Protein AF-A0A0W8D0V6-F1 (afdb_monomer_lite)

Radius of gyration: 17.76 Å; chains: 1; bounding box: 45×31×51 Å

pLDDT: mean 89.72, std 14.4, range [29.45, 98.88]

Sequence (200 aa):
MTNGELPAGFQSSDPPLNLYDYEFCITNLREVPDNLDVKWRAGSIVIIEYSQLQTVPQTLLRVNPSYFSLTGNPISELPPEIFEIEGLTDLGIGDTNIRELPHNVTQLSSTLTSIYVEGTSISYFWSWTDEILGRESVRNVPRAIYAGNTVYCGDLEKILTKSANSFSAVANPDFSSRLMNPPEAGLEGISGHLWTATLL

Organism: Phytophthora nicotianae (NCBI:txid4792)

Foldseek 3Di:
DVVLEDDVLLVDQDHDPPPQEAAAEQEQRADYDLASLNRHAQQGAEHHELYAHQADRPSVLSSLHLEEAHYNYQHADYDLSLQQRENHAEYHPANYAYAAHDQPNPHGHPRHQEYEHENYQHQFAFQVVVVQQPDQHPVNRHRAYEYANYLNLVQLVCLVVVVDVAGPDDDDPRTHPQSRPSVRVPDPSVCSRYPHPPDD

InterPro domains:
  IPR032675 Leucine-rich repeat domain superfamily [G3DSA:3.80.10.10] (4-145)

Secondary structure (DSSP, 8-state):
-GGGB--GGGG-SS--TT--EEEEES----B--TTGGGTSPTT-EEEEESS--SS--HHHHHT--SEEE-TTS------GGGG--TT--EEE-TTSS--S--S---S--TT--EEE-TTS-----BTTHHHHHHSPPTTS---EEE-TTSHHHHHHHHHHTTS-SS-SSPP-TTB-TTTS-HHHHT-HHHHTTEE-----

Structure (mmCIF, N/CA/C/O backbone):
data_AF-A0A0W8D0V6-F1
#
_entry.id   AF-A0A0W8D0V6-F1
#
loop_
_atom_site.group_PDB
_atom_site.id
_atom_site.type_symbol
_atom_site.label_atom_id
_atom_site.label_alt_id
_atom_site.label_comp_id
_atom_site.label_asym_id
_atom_site.label_entity_id
_atom_site.lab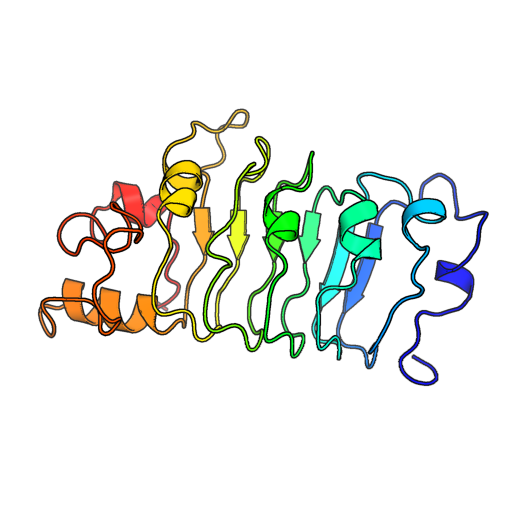el_seq_id
_atom_site.pdbx_PDB_ins_code
_atom_site.Cartn_x
_atom_site.Cartn_y
_atom_site.Cartn_z
_atom_site.occupancy
_atom_site.B_iso_or_equiv
_atom_site.auth_seq_id
_atom_site.auth_comp_id
_atom_site.auth_asym_id
_atom_site.auth_atom_id
_atom_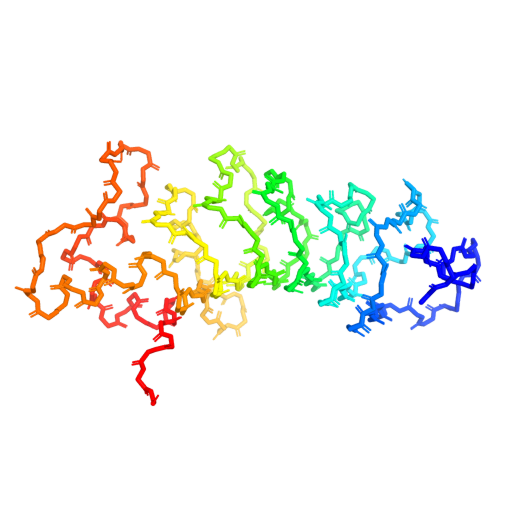site.pdbx_PDB_model_num
ATOM 1 N N . MET A 1 1 ? -1.477 2.299 -23.135 1.00 89.06 1 MET A N 1
ATOM 2 C CA . MET A 1 1 ? -0.393 1.373 -23.515 1.00 89.06 1 MET A CA 1
ATOM 3 C C . MET A 1 1 ? -0.898 0.352 -24.526 1.00 89.06 1 MET A C 1
ATOM 5 O O . MET A 1 1 ? -2.070 -0.024 -24.475 1.00 89.06 1 MET A O 1
ATOM 9 N N . THR A 1 2 ? -0.044 -0.074 -25.459 1.00 91.44 2 THR A N 1
ATOM 10 C CA . THR A 1 2 ? -0.373 -1.141 -26.421 1.00 91.44 2 THR A CA 1
ATOM 11 C C . THR A 1 2 ? -0.565 -2.447 -25.658 1.00 91.44 2 THR A C 1
ATOM 13 O O . THR A 1 2 ? 0.263 -2.775 -24.819 1.00 91.44 2 THR A O 1
ATOM 16 N N . ASN A 1 3 ? -1.685 -3.138 -25.883 1.00 93.75 3 ASN A N 1
ATOM 17 C CA . ASN A 1 3 ? -2.055 -4.406 -25.228 1.00 93.75 3 ASN A CA 1
ATOM 18 C C . ASN A 1 3 ? -2.111 -4.406 -23.684 1.00 93.75 3 ASN A C 1
ATOM 20 O O . ASN A 1 3 ? -2.369 -5.443 -23.088 1.00 93.75 3 ASN A O 1
ATOM 24 N N . GLY A 1 4 ? -1.965 -3.249 -23.032 1.00 96.12 4 GLY A N 1
ATOM 25 C CA . GLY A 1 4 ? -1.855 -3.175 -21.573 1.00 96.12 4 GLY A CA 1
ATOM 26 C C . GLY A 1 4 ? -0.483 -3.597 -21.046 1.00 96.12 4 GLY A C 1
ATOM 27 O O . GLY A 1 4 ? -0.377 -3.979 -19.886 1.00 96.12 4 GLY A O 1
ATOM 28 N N . GLU A 1 5 ? 0.551 -3.510 -21.881 1.00 96.38 5 GLU A N 1
ATOM 29 C CA . GLU A 1 5 ? 1.929 -3.857 -21.540 1.00 96.38 5 GLU A CA 1
ATOM 30 C C . GLU A 1 5 ? 2.791 -2.607 -21.351 1.00 96.38 5 GLU A C 1
ATOM 32 O O . GLU A 1 5 ? 2.592 -1.577 -22.004 1.00 96.38 5 GLU A O 1
ATOM 37 N N . LEU A 1 6 ? 3.809 -2.724 -20.503 1.00 95.94 6 LEU A N 1
ATOM 38 C CA . LEU A 1 6 ? 4.803 -1.678 -20.302 1.00 95.94 6 LEU A CA 1
ATOM 39 C C . LEU A 1 6 ? 5.508 -1.322 -21.635 1.00 95.94 6 LEU A C 1
ATOM 41 O O . LEU A 1 6 ? 5.952 -2.228 -22.341 1.00 95.94 6 LEU A O 1
ATOM 45 N N . PRO A 1 7 ? 5.684 -0.040 -22.012 1.00 93.75 7 PRO A N 1
ATOM 46 C CA . PRO A 1 7 ? 6.335 0.307 -23.276 1.00 93.75 7 PRO A CA 1
ATOM 47 C C . PRO A 1 7 ? 7.789 -0.182 -23.350 1.00 93.75 7 PRO A C 1
ATOM 49 O O . PRO A 1 7 ? 8.524 -0.103 -22.368 1.00 93.75 7 PRO A O 1
ATOM 52 N N . ALA A 1 8 ? 8.233 -0.613 -24.537 1.00 91.94 8 ALA A N 1
ATOM 53 C CA . ALA A 1 8 ? 9.540 -1.256 -24.738 1.00 91.94 8 ALA A CA 1
ATOM 54 C C . ALA A 1 8 ? 10.744 -0.446 -24.214 1.00 91.94 8 ALA A C 1
ATOM 56 O O . ALA A 1 8 ? 11.705 -1.030 -23.724 1.00 91.94 8 ALA A O 1
ATOM 57 N N . GLY A 1 9 ? 10.684 0.891 -24.257 1.00 91.19 9 GLY A N 1
ATOM 58 C CA . GLY A 1 9 ? 11.743 1.750 -23.711 1.00 91.19 9 GLY A CA 1
ATOM 59 C C . GLY A 1 9 ? 11.974 1.557 -22.207 1.00 91.19 9 GLY A C 1
ATOM 60 O O . GLY A 1 9 ? 13.116 1.555 -21.759 1.00 91.19 9 GLY A O 1
ATOM 61 N N . PHE A 1 10 ? 10.913 1.289 -21.442 1.00 92.69 10 PHE A N 1
ATOM 62 C CA . PHE A 1 10 ? 10.990 0.995 -20.006 1.00 92.69 10 PHE A CA 1
ATOM 63 C C . PHE A 1 10 ? 11.381 -0.458 -19.708 1.00 92.69 10 PHE A C 1
ATOM 65 O O . PHE A 1 10 ? 11.537 -0.830 -18.549 1.00 92.69 10 PHE A O 1
ATOM 72 N N . GLN A 1 11 ? 11.553 -1.278 -20.746 1.00 93.25 11 GLN A N 1
ATOM 73 C CA . GLN A 1 11 ? 12.047 -2.649 -20.650 1.00 93.25 11 GLN A CA 1
ATOM 74 C C . GLN A 1 11 ? 13.517 -2.777 -21.089 1.00 93.25 11 GLN A C 1
ATOM 76 O O . GLN A 1 11 ? 14.023 -3.901 -21.156 1.00 93.25 11 GLN A O 1
ATOM 81 N N . SER A 1 12 ? 14.181 -1.659 -21.411 1.00 91.62 12 SER A N 1
ATOM 82 C CA . SER A 1 12 ? 15.583 -1.624 -21.836 1.00 91.62 12 SER A CA 1
ATOM 83 C C . SER A 1 12 ? 16.515 -2.147 -20.741 1.00 91.62 12 SER A C 1
ATOM 85 O O . SER A 1 12 ? 16.316 -1.865 -19.563 1.00 91.62 12 SER A O 1
ATOM 87 N N . SER A 1 13 ? 17.559 -2.877 -21.137 1.00 89.88 13 SER A N 1
ATOM 88 C CA . SER A 1 13 ? 18.670 -3.258 -20.253 1.00 89.88 13 SER A CA 1
ATOM 89 C C . SER A 1 13 ? 19.696 -2.136 -20.049 1.00 89.88 13 SER A C 1
ATOM 91 O O . SER A 1 13 ? 20.645 -2.315 -19.296 1.00 89.88 13 SER A O 1
ATOM 93 N N . ASP A 1 14 ? 19.535 -1.016 -20.752 1.00 90.50 14 ASP A N 1
ATOM 94 C CA . ASP A 1 14 ? 20.388 0.172 -20.674 1.00 90.50 14 ASP A CA 1
ATOM 95 C C . ASP A 1 14 ? 19.495 1.415 -20.501 1.00 90.50 14 ASP A C 1
ATOM 97 O O . ASP A 1 14 ? 19.237 2.143 -21.468 1.00 90.50 14 ASP A O 1
ATOM 101 N N . PRO A 1 15 ? 18.865 1.601 -19.323 1.00 87.12 15 PRO A N 1
ATOM 102 C CA . PRO A 1 15 ? 18.090 2.804 -19.047 1.00 87.12 15 PRO A CA 1
ATOM 103 C C . PRO A 1 15 ? 19.023 4.012 -18.841 1.00 87.12 15 PRO A C 1
ATOM 105 O O . PRO A 1 15 ? 20.186 3.853 -18.466 1.00 87.12 15 PRO A O 1
ATOM 108 N N . PRO A 1 16 ? 18.526 5.251 -19.009 1.00 90.00 16 PRO A N 1
ATOM 109 C CA . PRO A 1 16 ? 19.301 6.442 -18.678 1.00 90.00 16 PRO A CA 1
ATOM 110 C C . PRO A 1 16 ? 19.827 6.394 -17.234 1.00 90.00 16 PRO A C 1
ATOM 112 O O . PRO A 1 16 ? 19.068 6.120 -16.310 1.00 90.00 16 PRO A O 1
ATOM 115 N N . LEU A 1 17 ? 21.103 6.740 -17.020 1.00 85.62 17 LEU A N 1
ATOM 116 C CA . LEU A 1 17 ? 21.784 6.624 -15.713 1.00 85.62 17 LEU A CA 1
ATOM 117 C C . LEU A 1 17 ? 21.083 7.357 -14.552 1.00 85.62 17 LEU A C 1
ATOM 119 O O . LEU A 1 17 ? 21.239 6.987 -13.388 1.00 85.62 17 LEU A O 1
ATOM 123 N N . ASN A 1 18 ? 20.319 8.402 -14.875 1.00 91.69 18 ASN A N 1
ATOM 124 C CA . ASN A 1 18 ? 19.593 9.229 -13.912 1.00 91.69 18 ASN A CA 1
ATOM 125 C C . ASN A 1 18 ? 18.087 8.929 -13.872 1.00 91.69 18 ASN A C 1
ATOM 127 O O . ASN A 1 18 ? 17.355 9.664 -13.218 1.00 91.69 18 ASN A O 1
ATOM 131 N N . LEU A 1 19 ? 17.606 7.892 -14.565 1.00 93.94 19 LEU A N 1
ATOM 132 C CA . LEU A 1 19 ? 16.214 7.464 -14.466 1.00 93.94 19 LEU A CA 1
ATOM 133 C C . LEU A 1 19 ? 16.037 6.610 -13.205 1.00 93.94 19 LEU A C 1
ATOM 135 O O . LEU A 1 19 ? 16.460 5.455 -13.154 1.00 93.94 19 LEU A O 1
ATOM 139 N N . TYR A 1 20 ? 15.428 7.200 -12.183 1.00 94.12 20 TYR A N 1
ATOM 140 C CA . TYR A 1 20 ? 15.095 6.535 -10.919 1.00 94.12 20 TYR A CA 1
ATOM 141 C C . TYR A 1 20 ? 13.626 6.727 -10.531 1.00 94.12 20 TYR A C 1
ATOM 143 O O . TYR A 1 20 ? 13.229 6.292 -9.458 1.00 94.12 20 TYR A O 1
ATOM 151 N N . ASP A 1 21 ? 12.843 7.397 -11.371 1.00 97.38 21 ASP A N 1
ATOM 152 C CA . ASP A 1 21 ? 11.459 7.761 -11.101 1.00 97.38 21 ASP A CA 1
ATOM 153 C C . ASP A 1 21 ? 10.577 7.230 -12.234 1.00 97.38 21 ASP A C 1
ATOM 155 O O . ASP A 1 21 ? 10.742 7.617 -13.397 1.00 97.38 21 ASP A O 1
ATOM 159 N N . TYR A 1 22 ? 9.732 6.254 -11.906 1.00 97.56 22 TYR A N 1
ATOM 160 C CA . TYR A 1 22 ? 8.885 5.527 -12.844 1.00 97.56 22 TYR A CA 1
ATOM 161 C C . TYR A 1 22 ? 7.421 5.761 -12.486 1.00 97.56 22 TYR A C 1
ATOM 163 O O . TYR A 1 22 ? 6.888 5.107 -11.590 1.00 97.56 22 TYR A O 1
ATOM 171 N N . GLU A 1 23 ? 6.768 6.651 -13.234 1.00 97.31 23 GLU A N 1
ATOM 172 C CA . GLU A 1 23 ? 5.366 7.008 -13.022 1.00 97.31 23 GLU A CA 1
ATOM 173 C C . GLU A 1 23 ? 4.479 6.581 -14.199 1.00 97.31 23 GLU A C 1
ATOM 175 O O . GLU A 1 23 ? 4.679 6.973 -15.353 1.00 97.31 23 GLU A O 1
ATOM 180 N N . PHE A 1 24 ? 3.453 5.791 -13.893 1.00 97.69 24 PHE A N 1
ATOM 181 C CA . PHE A 1 24 ? 2.430 5.334 -14.824 1.00 97.69 24 PHE A CA 1
ATOM 182 C C . PHE A 1 24 ? 1.052 5.533 -14.196 1.00 97.69 24 PHE A C 1
ATOM 184 O O . PHE A 1 24 ? 0.500 4.626 -13.575 1.00 97.69 24 PHE A O 1
ATOM 191 N N . CYS A 1 25 ? 0.491 6.725 -14.379 1.00 96.69 25 CYS A N 1
ATOM 192 C CA . CYS A 1 25 ? -0.799 7.102 -13.807 1.00 96.69 25 CYS A CA 1
ATOM 193 C C . CYS A 1 25 ? -1.892 7.094 -14.877 1.00 96.69 25 CYS A C 1
ATOM 195 O O . CYS A 1 25 ? -1.689 7.608 -15.978 1.00 96.69 25 CYS A O 1
ATOM 197 N N . ILE A 1 26 ? -3.065 6.552 -14.541 1.00 97.31 26 ILE A N 1
ATOM 198 C CA . ILE A 1 26 ? -4.250 6.536 -15.415 1.00 97.31 26 ILE A CA 1
ATOM 199 C C . ILE A 1 26 ? -3.925 5.834 -16.741 1.00 97.31 26 ILE A C 1
ATOM 201 O O . ILE A 1 26 ? -3.870 6.430 -17.822 1.00 97.31 26 ILE A O 1
ATOM 205 N N . THR A 1 27 ? -3.673 4.529 -16.657 1.00 98.12 27 THR A N 1
ATOM 206 C CA . THR A 1 27 ? -3.296 3.720 -17.819 1.00 98.12 27 THR A CA 1
ATOM 207 C C . THR A 1 27 ? -4.140 2.453 -17.925 1.00 98.12 27 THR A C 1
ATOM 209 O O . THR A 1 27 ? -4.959 2.134 -17.072 1.00 98.12 27 THR A O 1
ATOM 212 N N . ASN A 1 28 ? -3.961 1.702 -19.010 1.00 98.00 28 ASN A N 1
ATOM 213 C CA . ASN A 1 28 ? -4.511 0.353 -19.148 1.00 98.00 28 ASN A CA 1
ATOM 214 C C . ASN A 1 28 ? -3.462 -0.740 -18.864 1.00 98.00 28 ASN A C 1
ATOM 216 O O . ASN A 1 28 ? -3.640 -1.852 -19.353 1.00 98.00 28 ASN A O 1
ATOM 220 N N . LEU A 1 29 ? -2.361 -0.429 -18.163 1.00 98.31 29 LEU A N 1
ATOM 221 C CA . LEU A 1 29 ? -1.305 -1.389 -17.820 1.00 98.31 29 LEU A CA 1
ATOM 222 C C . LEU A 1 29 ? -1.880 -2.527 -16.967 1.00 98.31 29 LEU A C 1
ATOM 224 O O . LEU A 1 29 ? -2.465 -2.273 -15.918 1.00 98.31 29 LEU A O 1
ATOM 228 N N . ARG A 1 30 ? -1.723 -3.768 -17.425 1.00 97.50 30 ARG A N 1
ATOM 229 C CA . ARG A 1 30 ? -2.244 -4.985 -16.779 1.00 97.50 30 ARG A CA 1
ATOM 230 C C . ARG A 1 30 ? -1.152 -5.860 -16.197 1.00 97.50 30 ARG A C 1
ATOM 232 O O . ARG A 1 30 ? -1.402 -6.579 -15.237 1.00 97.50 30 ARG A O 1
ATOM 239 N N . GLU A 1 31 ? 0.036 -5.795 -16.779 1.00 95.88 31 GLU A N 1
ATOM 240 C CA . GLU A 1 31 ? 1.177 -6.598 -16.374 1.00 95.88 31 GLU A CA 1
ATOM 241 C C . GLU A 1 31 ? 2.488 -5.888 -16.697 1.00 95.88 31 GLU A C 1
ATOM 243 O O . GLU A 1 31 ? 2.568 -5.046 -17.594 1.00 95.88 31 GLU A O 1
ATOM 248 N N . VAL A 1 32 ? 3.529 -6.263 -15.965 1.00 97.06 32 VAL A N 1
ATOM 249 C CA . VAL A 1 32 ? 4.905 -5.843 -16.216 1.00 97.06 32 VAL A CA 1
ATOM 250 C C . VAL A 1 32 ? 5.781 -7.085 -16.417 1.00 97.06 32 VAL A C 1
ATOM 252 O O . VAL A 1 32 ? 5.461 -8.134 -15.854 1.00 97.06 32 VAL A O 1
ATOM 255 N N . PRO A 1 33 ? 6.882 -6.994 -17.187 1.00 96.44 33 PRO A N 1
ATOM 256 C CA . PRO A 1 33 ? 7.822 -8.103 -17.348 1.00 96.44 33 PRO A CA 1
ATOM 257 C C . PRO A 1 33 ? 8.380 -8.574 -16.007 1.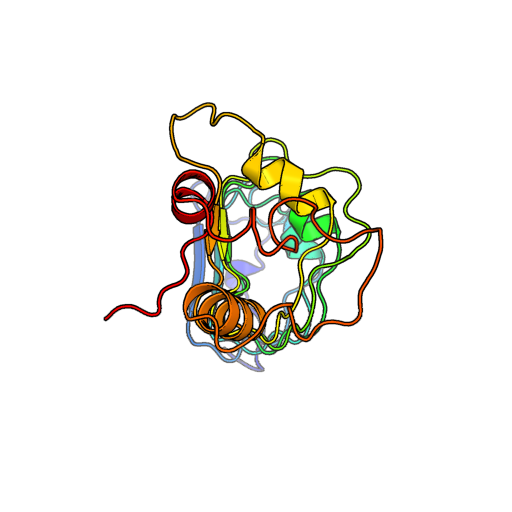00 96.44 33 PRO A C 1
ATOM 259 O O . PRO A 1 33 ? 8.621 -7.763 -15.124 1.00 96.44 33 PRO A O 1
ATOM 262 N N . ASP A 1 34 ? 8.681 -9.859 -15.866 1.00 96.62 34 ASP A N 1
ATOM 263 C CA . ASP A 1 34 ? 9.143 -10.476 -14.616 1.00 96.62 34 ASP A CA 1
ATOM 264 C C . ASP A 1 34 ? 10.587 -10.130 -14.205 1.00 96.62 34 ASP A C 1
ATOM 266 O O . ASP A 1 34 ? 11.075 -10.657 -13.206 1.00 96.62 34 ASP A O 1
ATOM 270 N N . ASN A 1 35 ? 11.258 -9.245 -14.946 1.00 96.62 35 ASN A N 1
ATOM 271 C CA . ASN A 1 35 ? 12.679 -8.929 -14.822 1.00 96.62 35 ASN A CA 1
ATOM 272 C C . ASN A 1 35 ? 12.980 -7.421 -14.786 1.00 96.62 35 ASN A C 1
ATOM 274 O O . ASN A 1 35 ? 14.054 -6.988 -15.212 1.00 96.62 35 ASN A O 1
ATOM 278 N N . LEU A 1 36 ? 12.042 -6.596 -14.322 1.00 96.31 36 LEU A N 1
ATOM 279 C CA . LEU A 1 36 ? 12.305 -5.172 -14.113 1.00 96.31 36 LEU A CA 1
ATOM 280 C C . LEU A 1 36 ? 13.375 -4.931 -13.046 1.00 96.31 36 LEU A C 1
ATOM 282 O O . LEU A 1 36 ? 14.117 -3.970 -13.160 1.00 96.31 36 LEU A O 1
ATOM 286 N N . ASP A 1 37 ? 13.538 -5.825 -12.078 1.00 95.75 37 ASP A N 1
ATOM 287 C CA . ASP A 1 37 ? 14.541 -5.734 -11.012 1.00 95.75 37 ASP A CA 1
ATOM 288 C C . ASP A 1 37 ? 16.000 -5.795 -11.490 1.00 95.75 37 ASP A C 1
ATOM 290 O O . ASP A 1 37 ? 16.890 -5.301 -10.803 1.00 95.75 37 ASP A O 1
ATOM 294 N N . VAL A 1 38 ? 16.261 -6.330 -12.689 1.00 95.19 38 VAL A N 1
ATOM 295 C CA . VAL A 1 38 ? 17.600 -6.285 -13.313 1.00 95.19 38 VAL A CA 1
ATOM 296 C C . VAL A 1 38 ? 17.760 -5.136 -14.313 1.00 95.19 38 VAL A C 1
ATOM 298 O O . VAL A 1 38 ? 18.833 -4.970 -14.891 1.00 95.19 38 VAL A O 1
ATOM 301 N N . LYS A 1 39 ? 16.692 -4.366 -14.551 1.00 94.88 39 LYS A N 1
ATOM 302 C CA . LYS A 1 39 ? 16.640 -3.273 -15.533 1.00 94.88 39 LYS A CA 1
ATOM 303 C C . LYS A 1 39 ? 16.523 -1.922 -14.849 1.00 94.88 39 LYS A C 1
ATOM 305 O O . LYS A 1 39 ? 17.251 -1.000 -15.179 1.00 94.88 39 LYS A O 1
ATOM 310 N N . TRP A 1 40 ? 15.596 -1.795 -13.913 1.00 95.69 40 TRP A N 1
ATOM 311 C CA . TRP A 1 40 ? 15.353 -0.586 -13.149 1.00 95.69 40 TRP A CA 1
ATOM 312 C C . TRP A 1 40 ? 16.335 -0.506 -11.990 1.00 95.69 40 TRP A C 1
ATOM 314 O O . TRP A 1 40 ? 16.741 -1.508 -11.403 1.00 95.69 40 TRP A O 1
ATOM 324 N N . ARG A 1 41 ? 16.731 0.718 -11.656 1.00 94.44 41 ARG A N 1
ATOM 325 C CA . ARG A 1 41 ? 17.670 0.966 -10.569 1.00 94.44 41 ARG A CA 1
ATOM 326 C C . ARG A 1 41 ? 17.032 0.589 -9.230 1.00 94.44 41 ARG A C 1
ATOM 328 O O . ARG A 1 41 ? 15.918 1.021 -8.941 1.00 94.44 41 ARG A O 1
ATOM 335 N N . ALA A 1 42 ? 17.757 -0.143 -8.388 1.00 95.31 42 ALA A N 1
ATOM 336 C CA . ALA A 1 42 ? 17.303 -0.410 -7.027 1.00 95.31 42 ALA A CA 1
ATOM 337 C C . ALA A 1 42 ? 17.089 0.900 -6.243 1.00 95.31 42 ALA A C 1
ATOM 339 O O . ALA A 1 42 ? 17.889 1.833 -6.380 1.00 95.31 42 ALA A O 1
ATOM 340 N N . GLY A 1 43 ? 16.032 0.987 -5.434 1.00 96.00 43 GLY A N 1
ATOM 341 C CA . GLY A 1 43 ? 15.691 2.218 -4.707 1.00 96.00 43 GLY A CA 1
ATOM 342 C C . GLY A 1 43 ? 14.895 3.239 -5.520 1.00 96.00 43 GLY A C 1
ATOM 343 O O . GLY A 1 43 ? 14.677 4.349 -5.035 1.00 96.00 43 GLY A O 1
ATOM 344 N N . SER A 1 44 ? 14.476 2.901 -6.744 1.00 96.81 44 SER A N 1
ATOM 345 C CA . SER A 1 44 ? 13.664 3.799 -7.574 1.00 96.81 44 SER A CA 1
ATOM 346 C C . SER A 1 44 ? 12.334 4.167 -6.905 1.00 96.81 44 SER A C 1
ATOM 348 O O . SER A 1 44 ? 11.806 3.424 -6.079 1.00 96.81 44 SER A O 1
ATOM 350 N N . ILE A 1 45 ? 11.783 5.313 -7.285 1.00 98.56 45 ILE A N 1
ATOM 351 C CA . ILE A 1 45 ? 10.383 5.658 -7.049 1.00 98.56 45 ILE A CA 1
ATOM 352 C C . ILE A 1 45 ? 9.565 4.901 -8.096 1.00 98.56 45 ILE A C 1
ATOM 354 O O . ILE A 1 45 ? 9.874 4.951 -9.289 1.00 98.56 45 ILE A O 1
ATOM 358 N N . VAL A 1 46 ? 8.566 4.147 -7.643 1.00 98.62 46 VAL A N 1
ATOM 359 C CA . VAL A 1 46 ? 7.689 3.360 -8.513 1.00 98.62 46 VAL A CA 1
ATOM 360 C C . VAL A 1 46 ? 6.244 3.723 -8.202 1.00 98.62 46 VAL A C 1
ATOM 362 O O . VAL A 1 46 ? 5.718 3.393 -7.141 1.00 98.62 46 VAL A O 1
ATOM 365 N N . ILE A 1 47 ? 5.590 4.383 -9.148 1.00 98.75 47 ILE A N 1
ATOM 366 C CA . ILE A 1 47 ? 4.193 4.797 -9.055 1.00 98.75 47 ILE A CA 1
ATOM 367 C C . ILE A 1 47 ? 3.468 4.199 -10.255 1.00 98.75 47 ILE A C 1
ATOM 369 O O . ILE A 1 47 ? 3.706 4.569 -11.403 1.00 98.75 47 ILE A O 1
ATOM 373 N N . ILE A 1 48 ? 2.584 3.240 -10.001 1.00 98.56 48 ILE A N 1
ATOM 374 C CA . ILE A 1 48 ? 1.705 2.659 -11.016 1.00 98.56 48 ILE A CA 1
ATOM 375 C C . ILE A 1 48 ? 0.288 2.793 -10.492 1.00 98.56 48 ILE A C 1
ATOM 377 O O . ILE A 1 48 ? -0.226 1.892 -9.841 1.00 98.56 48 ILE A O 1
ATOM 381 N N . GLU A 1 49 ? -0.344 3.926 -10.765 1.00 98.69 49 GLU A N 1
ATOM 382 C CA . GLU A 1 49 ? -1.644 4.272 -10.199 1.00 98.69 49 GLU A CA 1
ATOM 383 C C . GLU A 1 49 ? -2.753 4.249 -11.248 1.00 98.69 49 GLU A C 1
ATOM 385 O O . GLU A 1 49 ? -2.515 4.465 -12.443 1.00 98.69 49 GLU A O 1
ATOM 390 N N . TYR A 1 50 ? -3.984 3.993 -10.801 1.00 98.62 50 TYR A N 1
ATOM 391 C CA . TYR A 1 50 ? -5.188 3.993 -11.637 1.00 98.62 50 TYR A CA 1
ATOM 392 C C . TYR A 1 50 ? -4.981 3.213 -12.944 1.00 98.62 50 TYR A C 1
ATOM 394 O O . TYR A 1 50 ? -5.248 3.697 -14.048 1.00 98.62 50 TYR A O 1
ATOM 402 N N . SER A 1 51 ? -4.414 2.017 -12.805 1.00 98.44 51 SER A N 1
ATOM 403 C CA . SER A 1 51 ? -4.123 1.094 -13.898 1.00 98.44 51 SER A CA 1
ATOM 404 C C . SER A 1 51 ? -4.965 -0.183 -13.740 1.00 98.44 51 SER A C 1
ATOM 406 O O . SER A 1 51 ? -6.047 -0.153 -13.156 1.00 98.44 51 SER A O 1
ATOM 408 N N . GLN A 1 52 ? -4.555 -1.304 -14.333 1.00 98.38 52 GLN A N 1
ATOM 409 C CA . GLN A 1 52 ? -5.340 -2.545 -14.378 1.00 98.38 52 GLN A CA 1
ATOM 410 C C . GLN A 1 52 ? -4.591 -3.743 -13.774 1.00 98.38 52 GLN A C 1
ATOM 412 O O . GLN A 1 52 ? -4.889 -4.887 -14.127 1.00 98.38 52 GLN A O 1
ATOM 417 N N . LEU A 1 53 ? -3.632 -3.504 -12.869 1.00 98.56 53 LEU A N 1
ATOM 418 C CA . LEU A 1 53 ? -2.939 -4.575 -12.147 1.00 98.56 53 LEU A CA 1
ATOM 419 C C . LEU A 1 53 ? -3.920 -5.296 -11.210 1.00 98.56 53 LEU A C 1
ATOM 421 O O . LEU A 1 53 ? -4.543 -4.677 -10.355 1.00 98.56 53 LEU A O 1
ATOM 425 N N . GLN A 1 54 ? -4.058 -6.613 -11.354 1.00 98.25 54 GLN A N 1
ATOM 426 C CA . GLN A 1 54 ? -4.931 -7.424 -10.484 1.00 98.25 54 GLN A CA 1
ATOM 427 C C . GLN A 1 54 ? -4.198 -8.005 -9.268 1.00 98.25 54 GLN A C 1
ATOM 429 O O . GLN A 1 54 ? -4.823 -8.414 -8.291 1.00 98.25 54 GLN A O 1
ATOM 434 N N . THR A 1 55 ? -2.870 -8.038 -9.326 1.00 98.12 55 THR A N 1
ATOM 435 C CA . THR A 1 55 ? -1.975 -8.550 -8.285 1.00 98.12 55 THR A CA 1
ATOM 436 C C . THR A 1 55 ? -0.734 -7.673 -8.228 1.00 98.12 55 THR A C 1
ATOM 438 O O . THR A 1 55 ? -0.370 -7.069 -9.237 1.00 98.12 55 THR A O 1
ATOM 441 N N . VAL A 1 56 ? -0.037 -7.659 -7.093 1.00 98.62 56 VAL A N 1
ATOM 442 C CA . VAL A 1 56 ? 1.269 -6.997 -6.966 1.00 98.62 56 VAL A CA 1
ATOM 443 C C . VAL A 1 56 ? 2.331 -7.782 -7.757 1.00 98.62 56 VAL A C 1
ATOM 445 O O . VAL A 1 56 ? 2.612 -8.933 -7.410 1.00 98.62 56 VAL A O 1
ATOM 448 N N . PRO A 1 57 ? 2.948 -7.212 -8.810 1.00 98.06 57 PRO A N 1
ATOM 449 C CA . PRO A 1 57 ? 3.992 -7.904 -9.557 1.00 98.06 57 PRO A CA 1
ATOM 450 C C . PRO A 1 57 ? 5.262 -8.070 -8.713 1.00 98.06 57 PRO A C 1
ATOM 452 O O . PRO A 1 57 ? 5.861 -7.091 -8.272 1.00 98.06 57 PRO A O 1
ATOM 455 N N . GLN A 1 58 ? 5.724 -9.311 -8.549 1.00 98.00 58 GLN A N 1
ATOM 456 C CA . GLN A 1 58 ? 6.883 -9.644 -7.705 1.00 98.00 58 GLN A CA 1
ATOM 457 C C . GLN A 1 58 ? 8.180 -8.937 -8.123 1.00 98.00 58 GLN A C 1
ATOM 459 O O . GLN A 1 58 ? 9.021 -8.627 -7.286 1.00 98.00 58 GLN A O 1
ATOM 464 N N . THR A 1 59 ? 8.344 -8.642 -9.413 1.00 98.00 59 THR A N 1
ATOM 465 C CA . THR A 1 59 ? 9.501 -7.880 -9.902 1.00 98.00 59 THR A CA 1
ATOM 466 C C . THR A 1 59 ? 9.580 -6.478 -9.291 1.00 98.00 59 THR A C 1
ATOM 468 O O . THR A 1 59 ? 10.674 -6.017 -8.993 1.00 98.00 59 THR A O 1
ATOM 471 N N . LEU A 1 60 ? 8.440 -5.823 -9.024 1.00 98.31 60 LEU A N 1
ATOM 472 C CA . LEU A 1 60 ? 8.418 -4.471 -8.460 1.00 98.31 60 LEU A CA 1
ATOM 473 C C . LEU A 1 60 ? 8.849 -4.471 -6.994 1.00 98.31 60 LEU A C 1
ATOM 475 O O . LEU A 1 60 ? 9.484 -3.522 -6.554 1.00 98.31 60 LEU A O 1
ATOM 479 N N . LEU A 1 61 ? 8.585 -5.559 -6.264 1.00 98.19 61 LEU A N 1
ATOM 480 C CA . LEU A 1 61 ? 9.105 -5.745 -4.907 1.00 98.19 61 LEU A CA 1
ATOM 481 C C . LEU A 1 61 ? 10.634 -5.857 -4.926 1.00 98.19 61 LEU A C 1
ATOM 483 O O . LEU A 1 61 ? 11.317 -5.211 -4.139 1.00 98.19 61 LEU A O 1
ATOM 487 N N . ARG A 1 62 ? 11.180 -6.616 -5.886 1.00 98.06 62 ARG A N 1
ATOM 488 C CA . ARG A 1 62 ? 12.630 -6.826 -6.042 1.00 98.06 62 ARG A CA 1
ATOM 489 C C . ARG A 1 62 ? 13.393 -5.601 -6.557 1.00 98.06 62 ARG A C 1
ATOM 491 O O . ARG A 1 62 ? 14.604 -5.535 -6.372 1.00 98.06 62 ARG A O 1
ATOM 498 N N . VAL A 1 63 ? 12.707 -4.611 -7.139 1.00 97.25 63 VAL A N 1
ATOM 499 C CA . VAL A 1 63 ? 13.288 -3.280 -7.424 1.00 97.25 63 VAL A CA 1
ATOM 500 C C . VAL A 1 63 ? 13.656 -2.544 -6.122 1.00 97.25 63 VAL A C 1
ATOM 502 O O . VAL A 1 63 ? 14.427 -1.588 -6.161 1.00 97.25 63 VAL A O 1
ATOM 505 N N . ASN A 1 64 ? 13.170 -2.993 -4.960 1.00 97.88 64 ASN A N 1
ATOM 506 C CA . ASN A 1 64 ? 13.365 -2.340 -3.665 1.00 97.88 64 ASN A CA 1
ATOM 507 C C . ASN A 1 64 ? 13.028 -0.841 -3.716 1.00 97.88 64 ASN A C 1
ATOM 509 O O . ASN A 1 64 ? 13.918 -0.011 -3.520 1.00 97.88 64 ASN A O 1
ATOM 513 N N . PRO A 1 65 ? 11.788 -0.471 -4.081 1.00 98.38 65 PRO A N 1
ATOM 514 C CA . PRO A 1 65 ? 11.410 0.923 -4.232 1.00 98.38 65 PRO A CA 1
ATOM 515 C C . PRO A 1 65 ? 11.574 1.709 -2.928 1.00 98.38 65 PRO A C 1
ATOM 517 O O . PRO A 1 65 ? 11.267 1.213 -1.846 1.00 98.38 65 PRO A O 1
ATOM 520 N N . SER A 1 66 ? 12.019 2.962 -3.041 1.00 97.25 66 SER A N 1
ATOM 521 C CA . SER A 1 66 ? 12.060 3.889 -1.899 1.00 97.25 66 SER A CA 1
ATOM 522 C C . SER A 1 66 ? 10.697 4.533 -1.629 1.00 97.25 66 SER A C 1
ATOM 524 O O . SER A 1 66 ? 10.361 4.811 -0.481 1.00 97.25 66 SER A O 1
ATOM 526 N N . TYR A 1 67 ? 9.887 4.691 -2.677 1.00 98.25 67 TYR A N 1
ATOM 527 C CA . TYR A 1 67 ? 8.487 5.105 -2.640 1.00 98.25 67 TYR A CA 1
ATOM 528 C C . TYR A 1 67 ? 7.709 4.195 -3.588 1.00 98.25 67 TYR A C 1
ATOM 530 O O . TYR A 1 67 ? 8.103 4.057 -4.752 1.00 98.25 67 TYR A O 1
ATOM 538 N N . PHE A 1 68 ? 6.637 3.563 -3.106 1.00 98.81 68 PHE A N 1
ATOM 539 C CA . PHE A 1 68 ? 5.884 2.594 -3.897 1.00 98.81 68 PHE A CA 1
ATOM 540 C C . PHE A 1 68 ? 4.387 2.863 -3.828 1.00 98.81 68 PHE A C 1
ATOM 542 O O . PHE A 1 68 ? 3.801 2.780 -2.754 1.00 98.81 68 PHE A O 1
ATOM 549 N N . SER A 1 69 ? 3.755 3.143 -4.966 1.00 98.75 69 SER A N 1
ATOM 550 C CA . SER A 1 69 ? 2.303 3.302 -5.042 1.00 98.75 69 SER A CA 1
ATOM 551 C C . SER A 1 69 ? 1.689 2.433 -6.132 1.00 98.75 69 SER A C 1
ATOM 553 O O . SER A 1 69 ? 2.136 2.426 -7.280 1.00 98.75 69 SER A O 1
ATOM 555 N N . LEU A 1 70 ? 0.641 1.709 -5.749 1.00 98.81 70 LEU A N 1
ATOM 556 C CA . LEU A 1 70 ? -0.235 0.899 -6.591 1.00 98.81 70 LEU A CA 1
ATOM 557 C C . LEU A 1 70 ? -1.701 1.355 -6.477 1.00 98.81 70 LEU A C 1
ATOM 559 O O . LEU A 1 70 ? -2.614 0.603 -6.833 1.00 98.81 70 LEU A O 1
ATOM 563 N N . THR A 1 71 ? -1.932 2.569 -5.971 1.00 98.81 71 THR A N 1
ATOM 564 C CA . THR A 1 71 ? -3.261 3.133 -5.704 1.00 98.81 71 THR A CA 1
ATOM 565 C C . THR A 1 71 ? -4.184 3.047 -6.921 1.00 98.81 71 THR A C 1
ATOM 567 O O . THR A 1 71 ? -3.766 3.263 -8.060 1.00 98.81 71 THR A O 1
ATOM 570 N N . GLY A 1 72 ? -5.454 2.708 -6.708 1.00 98.69 72 GLY A N 1
ATOM 571 C CA . GLY A 1 72 ? -6.460 2.676 -7.775 1.00 98.69 72 GLY A CA 1
ATOM 572 C C . GLY A 1 72 ? -6.319 1.516 -8.769 1.00 98.69 72 GLY A C 1
ATOM 573 O O . GLY A 1 72 ? -6.958 1.533 -9.822 1.00 98.69 72 GLY A O 1
ATOM 574 N N . ASN A 1 73 ? -5.482 0.512 -8.486 1.00 98.88 73 ASN A N 1
ATOM 575 C CA . ASN A 1 73 ? -5.469 -0.739 -9.247 1.00 98.88 73 ASN A CA 1
ATOM 576 C C . ASN A 1 73 ? -6.471 -1.747 -8.665 1.00 98.88 73 ASN A C 1
ATOM 578 O O . ASN A 1 73 ? -6.666 -1.788 -7.451 1.00 98.88 73 ASN A O 1
ATOM 582 N N . PRO A 1 74 ? -7.054 -2.647 -9.478 1.00 98.56 74 PRO A N 1
ATOM 583 C CA . PRO A 1 74 ? -8.008 -3.654 -9.010 1.00 98.56 74 PRO A CA 1
ATOM 584 C C . PRO A 1 74 ? -7.372 -4.818 -8.212 1.00 98.56 74 PRO A C 1
ATOM 586 O O . PRO A 1 74 ? -7.861 -5.947 -8.277 1.00 98.56 74 PRO A O 1
ATOM 589 N N . ILE A 1 75 ? -6.310 -4.557 -7.445 1.00 98.75 75 ILE A N 1
ATOM 590 C CA . ILE A 1 75 ? -5.597 -5.528 -6.608 1.00 98.75 75 ILE A CA 1
ATOM 591 C C . ILE A 1 75 ? -6.502 -5.982 -5.468 1.00 98.75 75 ILE A C 1
ATOM 593 O O . ILE A 1 75 ? -7.079 -5.154 -4.772 1.00 98.75 75 ILE A O 1
ATOM 597 N N . SER A 1 76 ? -6.632 -7.293 -5.277 1.00 98.06 76 SER A N 1
ATOM 598 C CA . SER A 1 76 ? -7.496 -7.874 -4.234 1.00 98.06 76 SER A CA 1
ATOM 599 C C . SER A 1 76 ? -6.733 -8.552 -3.098 1.00 98.06 76 SER A C 1
ATOM 601 O O . SER A 1 76 ? -7.282 -8.704 -2.010 1.00 98.06 76 SER A O 1
ATOM 603 N N . GLU A 1 77 ? -5.467 -8.901 -3.327 1.00 97.12 77 GLU A N 1
ATOM 604 C CA . GLU A 1 77 ? -4.597 -9.574 -2.364 1.00 97.12 77 GLU A CA 1
ATOM 605 C C . GLU A 1 77 ? -3.200 -8.952 -2.395 1.00 97.12 77 GLU A C 1
ATOM 607 O O . GLU A 1 77 ? -2.705 -8.548 -3.454 1.00 97.12 77 GLU A O 1
ATOM 612 N N . LEU A 1 78 ? -2.561 -8.889 -1.226 1.00 98.56 78 LEU A N 1
ATOM 613 C CA . LEU A 1 78 ? -1.222 -8.338 -1.057 1.00 98.56 78 LEU A CA 1
ATOM 614 C C . LEU A 1 78 ? -0.256 -9.422 -0.563 1.00 98.56 78 LEU A C 1
ATOM 616 O O . LEU A 1 78 ? -0.559 -10.091 0.427 1.00 98.56 78 LEU A O 1
ATOM 620 N N . PRO A 1 79 ? 0.919 -9.570 -1.197 1.00 97.94 79 PRO A N 1
ATOM 621 C CA . PRO A 1 79 ? 2.001 -10.373 -0.642 1.00 97.94 79 PRO A CA 1
ATOM 622 C C . PRO A 1 79 ? 2.563 -9.692 0.624 1.00 97.94 79 PRO A C 1
ATOM 624 O O . PRO A 1 79 ? 2.719 -8.468 0.605 1.00 97.94 79 PRO A O 1
ATOM 627 N N . PRO A 1 80 ? 2.876 -10.419 1.718 1.00 98.00 80 PRO A N 1
ATOM 628 C CA . PRO A 1 80 ? 3.468 -9.827 2.926 1.00 98.00 80 PRO A CA 1
ATOM 629 C C . PRO A 1 80 ? 4.769 -9.067 2.646 1.00 98.00 80 PRO A C 1
ATOM 631 O O . PRO A 1 80 ? 5.014 -8.033 3.266 1.00 98.00 80 PRO A O 1
ATOM 634 N N . GLU A 1 81 ? 5.540 -9.507 1.650 1.00 97.88 81 GLU A N 1
ATOM 635 C CA . GLU A 1 81 ? 6.826 -8.934 1.251 1.00 97.88 81 GLU A CA 1
ATOM 636 C C . GLU A 1 81 ? 6.732 -7.448 0.857 1.00 97.88 81 GLU A C 1
ATOM 638 O O . GLU A 1 81 ? 7.731 -6.735 0.925 1.00 97.88 81 GLU A O 1
ATOM 643 N N . ILE A 1 82 ? 5.545 -6.935 0.500 1.00 98.44 82 ILE A N 1
ATOM 644 C CA . ILE A 1 82 ? 5.350 -5.504 0.202 1.00 98.44 82 ILE A CA 1
ATOM 645 C C . ILE A 1 82 ? 5.628 -4.596 1.413 1.00 98.44 82 ILE A C 1
ATOM 647 O O . ILE A 1 82 ? 6.014 -3.443 1.238 1.00 98.44 82 ILE A O 1
ATOM 651 N N . PHE A 1 83 ? 5.479 -5.118 2.635 1.00 97.81 83 PHE A N 1
ATOM 652 C CA . PHE A 1 83 ? 5.769 -4.407 3.886 1.00 97.81 83 PHE A CA 1
ATOM 653 C C . PHE A 1 83 ? 7.208 -4.631 4.379 1.00 97.81 83 PHE A C 1
ATOM 655 O O . PHE A 1 83 ? 7.641 -3.991 5.340 1.00 97.81 83 PHE A O 1
ATOM 662 N N . GLU A 1 84 ? 7.958 -5.519 3.725 1.00 97.12 84 GLU A N 1
ATOM 663 C CA . GLU A 1 84 ? 9.303 -5.954 4.128 1.00 97.12 84 GLU A CA 1
ATOM 664 C C . GLU A 1 84 ? 10.410 -5.344 3.248 1.00 97.12 84 GLU A C 1
ATOM 666 O O . GLU A 1 84 ? 11.595 -5.600 3.457 1.00 97.12 84 GLU A O 1
ATOM 671 N N . ILE A 1 85 ? 10.038 -4.494 2.283 1.00 97.75 85 ILE A N 1
ATOM 672 C CA . ILE A 1 85 ? 10.967 -3.854 1.346 1.00 97.75 85 ILE A CA 1
ATOM 673 C C . ILE A 1 85 ? 11.950 -2.937 2.090 1.00 97.75 85 ILE A C 1
ATOM 675 O O . ILE A 1 85 ? 11.566 -1.933 2.704 1.00 97.75 85 ILE A O 1
ATOM 679 N N . GLU A 1 86 ? 13.243 -3.249 1.998 1.00 94.06 86 GLU A N 1
ATOM 680 C CA . GLU A 1 86 ? 14.303 -2.427 2.578 1.00 94.06 86 GLU A CA 1
ATOM 681 C C . GLU A 1 86 ? 14.382 -1.063 1.876 1.00 94.06 86 GLU A C 1
ATOM 683 O O . GLU A 1 86 ? 14.443 -0.975 0.652 1.00 94.06 86 GLU A O 1
ATOM 688 N N . GLY A 1 87 ? 14.394 0.018 2.658 1.00 93.81 87 GLY A N 1
ATOM 689 C CA . GLY A 1 87 ? 14.499 1.381 2.134 1.00 93.81 87 GLY A CA 1
ATOM 690 C C . GLY A 1 87 ? 13.170 2.020 1.723 1.00 93.81 87 GLY A C 1
ATOM 691 O O . GLY A 1 87 ? 13.155 3.229 1.491 1.00 93.81 87 GLY A O 1
ATOM 692 N N . LEU A 1 88 ? 12.065 1.264 1.699 1.00 96.38 88 LEU A N 1
ATOM 693 C CA . LEU A 1 88 ? 10.725 1.800 1.451 1.00 96.38 88 LEU A CA 1
ATOM 694 C C . LEU A 1 88 ? 10.307 2.750 2.577 1.00 96.38 88 LEU A C 1
ATOM 696 O O . LEU A 1 88 ? 10.401 2.390 3.754 1.00 96.38 88 LEU A O 1
ATOM 700 N N . THR A 1 89 ? 9.842 3.949 2.231 1.00 94.25 89 THR A N 1
ATOM 701 C CA . THR A 1 89 ? 9.357 4.944 3.200 1.00 94.25 89 THR A CA 1
ATOM 702 C C . THR A 1 89 ? 7.844 5.097 3.164 1.00 94.25 89 THR A C 1
ATOM 704 O O . THR A 1 89 ? 7.218 5.229 4.214 1.00 94.25 89 THR A O 1
ATOM 707 N N . ASP A 1 90 ? 7.242 5.020 1.982 1.00 95.50 90 ASP A N 1
ATOM 708 C CA . ASP A 1 90 ? 5.821 5.282 1.777 1.00 95.50 90 ASP A CA 1
ATOM 709 C C . ASP A 1 90 ? 5.231 4.225 0.845 1.00 95.50 90 ASP A C 1
ATOM 711 O O . ASP A 1 90 ? 5.779 3.958 -0.230 1.00 95.50 90 ASP A O 1
ATOM 715 N N . LEU A 1 91 ? 4.116 3.630 1.275 1.00 98.31 91 LEU A N 1
ATOM 716 C CA . LEU A 1 91 ? 3.393 2.601 0.537 1.00 98.31 91 LEU A CA 1
ATOM 717 C C . LEU A 1 91 ? 1.955 3.041 0.242 1.00 98.31 91 LEU A C 1
ATOM 719 O O . LEU A 1 91 ? 1.136 3.129 1.156 1.00 98.31 91 LEU A O 1
ATOM 723 N N . GLY A 1 92 ? 1.646 3.264 -1.033 1.00 98.50 92 GLY A N 1
ATOM 724 C CA . GLY A 1 92 ? 0.309 3.548 -1.547 1.00 98.50 92 GLY A CA 1
ATOM 725 C C . GLY A 1 92 ? -0.405 2.297 -2.049 1.00 98.50 92 GLY A C 1
ATOM 726 O O . GLY A 1 92 ? 0.006 1.702 -3.040 1.00 98.50 92 GLY A O 1
ATOM 727 N N . ILE A 1 93 ? -1.484 1.895 -1.385 1.00 98.62 93 ILE A N 1
ATOM 728 C CA . ILE A 1 93 ? -2.355 0.768 -1.773 1.00 98.62 93 ILE A CA 1
ATOM 729 C C . ILE A 1 93 ? -3.842 1.124 -1.588 1.00 98.62 93 ILE A C 1
ATOM 731 O O . ILE A 1 93 ? -4.697 0.240 -1.480 1.00 98.62 93 ILE A O 1
ATOM 735 N N . GLY A 1 94 ? -4.149 2.424 -1.560 1.00 98.38 94 GLY A N 1
ATOM 736 C CA . GLY A 1 94 ? -5.507 2.956 -1.485 1.00 98.38 94 GLY A CA 1
ATOM 737 C C . GLY A 1 94 ? -6.305 2.696 -2.763 1.00 98.38 94 GLY A C 1
ATOM 738 O O . GLY A 1 94 ? -5.748 2.365 -3.810 1.00 98.38 94 GLY A O 1
ATOM 739 N N . ASP A 1 95 ? -7.626 2.810 -2.678 1.00 98.50 95 ASP A N 1
ATOM 740 C CA . ASP A 1 95 ? -8.567 2.601 -3.786 1.00 98.50 95 ASP A CA 1
ATOM 741 C C . ASP A 1 95 ? -8.355 1.270 -4.539 1.00 98.50 95 ASP A C 1
ATOM 743 O O . ASP A 1 95 ? -8.663 1.134 -5.724 1.00 98.50 95 ASP A O 1
ATOM 747 N N . THR A 1 96 ? -7.807 0.268 -3.847 1.00 98.81 96 THR A N 1
ATOM 748 C CA . THR A 1 96 ? -7.693 -1.109 -4.329 1.00 98.81 96 THR A CA 1
ATOM 749 C C . THR A 1 96 ? -8.849 -1.962 -3.792 1.00 98.81 96 THR A C 1
ATOM 751 O O . THR A 1 96 ? -9.601 -1.560 -2.903 1.00 98.81 96 THR A O 1
ATOM 754 N N . ASN A 1 97 ? -9.001 -3.184 -4.307 1.00 98.69 97 ASN A N 1
ATOM 755 C CA . ASN A 1 97 ? -10.042 -4.130 -3.884 1.00 98.69 97 ASN A CA 1
ATOM 756 C C . ASN A 1 97 ? -9.656 -4.949 -2.637 1.00 98.69 97 ASN A C 1
ATOM 758 O O . ASN A 1 97 ? -10.310 -5.958 -2.341 1.00 98.69 97 ASN A O 1
ATOM 762 N N . ILE A 1 98 ? -8.591 -4.566 -1.928 1.00 98.50 98 ILE A N 1
ATOM 763 C CA . ILE A 1 98 ? -8.131 -5.284 -0.741 1.00 98.50 98 ILE A CA 1
ATOM 764 C C . ILE A 1 98 ? -9.160 -5.168 0.388 1.00 98.50 98 ILE A C 1
ATOM 766 O O . ILE A 1 98 ? -9.815 -4.137 0.584 1.00 98.50 98 ILE A O 1
ATOM 770 N N . ARG A 1 99 ? -9.308 -6.260 1.137 1.00 98.00 99 ARG A N 1
ATOM 771 C CA . ARG A 1 99 ? -10.209 -6.354 2.300 1.00 98.00 99 ARG A CA 1
ATOM 772 C C . ARG A 1 99 ? -9.466 -6.506 3.619 1.00 98.00 99 ARG A C 1
ATOM 774 O O . ARG A 1 99 ? -10.039 -6.266 4.675 1.00 98.00 99 ARG A O 1
ATOM 781 N N . GLU A 1 100 ? -8.202 -6.892 3.548 1.00 97.75 100 GLU A N 1
ATOM 782 C CA . GLU A 1 100 ? -7.318 -7.045 4.689 1.00 97.75 100 GLU A CA 1
ATOM 783 C C . GLU A 1 100 ? -5.871 -6.805 4.262 1.00 97.75 100 GLU A C 1
ATOM 785 O O . GLU A 1 100 ? -5.517 -6.949 3.089 1.00 97.75 100 GLU A O 1
ATOM 790 N N . LEU A 1 101 ? -5.040 -6.447 5.235 1.00 98.12 101 LEU A N 1
ATOM 791 C CA . LEU A 1 101 ? -3.592 -6.527 5.099 1.00 98.12 101 LEU A CA 1
ATOM 792 C C . LEU A 1 101 ? -3.135 -7.974 5.365 1.00 98.12 101 LEU A C 1
ATOM 794 O O . LEU A 1 101 ? -3.834 -8.708 6.069 1.00 98.12 101 LEU A O 1
ATOM 798 N N . PRO A 1 102 ? -1.971 -8.406 4.853 1.00 97.62 102 PRO A N 1
ATOM 799 C CA . PRO A 1 102 ? -1.456 -9.739 5.129 1.00 97.62 102 PRO A CA 1
ATOM 800 C C . PRO A 1 102 ? -1.171 -9.913 6.626 1.00 97.62 102 PRO A C 1
ATOM 802 O O . PRO A 1 102 ? -0.610 -9.033 7.283 1.00 97.62 102 PRO A O 1
ATOM 805 N N . HIS A 1 103 ? -1.553 -11.072 7.161 1.00 96.38 103 HIS A N 1
ATOM 806 C CA . HIS A 1 103 ? -1.329 -11.427 8.565 1.00 96.38 103 HIS A CA 1
ATOM 807 C C . HIS A 1 103 ? 0.153 -11.703 8.869 1.00 96.38 103 HIS A C 1
ATOM 809 O O . HIS A 1 103 ? 0.667 -11.303 9.909 1.00 96.38 103 HIS A O 1
ATOM 815 N N . ASN A 1 104 ? 0.860 -12.347 7.936 1.00 94.19 104 ASN A N 1
ATOM 816 C CA . ASN A 1 104 ? 2.206 -12.886 8.149 1.00 94.19 104 ASN A CA 1
ATOM 817 C C . ASN A 1 104 ? 3.317 -11.913 7.708 1.00 94.19 104 ASN A C 1
ATOM 819 O O . ASN A 1 104 ? 4.187 -12.297 6.931 1.00 94.19 104 ASN A O 1
ATOM 823 N N . VAL A 1 105 ? 3.290 -10.663 8.177 1.00 96.25 105 VAL A N 1
ATOM 824 C CA . VAL A 1 105 ? 4.427 -9.738 8.012 1.00 96.25 105 VAL A CA 1
ATOM 825 C C . VAL A 1 105 ? 5.437 -10.039 9.115 1.00 96.25 105 VAL A C 1
ATOM 827 O O . VAL A 1 105 ? 5.162 -9.818 10.294 1.00 96.25 105 VAL A O 1
ATOM 830 N N . THR A 1 106 ? 6.587 -10.593 8.742 1.00 90.25 106 THR A N 1
ATOM 831 C CA . THR A 1 106 ? 7.589 -11.100 9.692 1.00 90.25 106 THR A CA 1
ATOM 832 C C . THR A 1 106 ? 8.753 -10.141 9.894 1.00 90.25 106 THR A C 1
ATOM 834 O O . THR A 1 106 ? 9.347 -10.121 10.974 1.00 90.25 106 THR A O 1
ATOM 837 N N . GLN A 1 107 ? 9.062 -9.326 8.882 1.00 91.56 107 GLN A N 1
ATOM 838 C CA . GLN A 1 107 ? 10.177 -8.386 8.906 1.00 91.56 107 GLN A CA 1
ATOM 839 C C . GLN A 1 107 ? 9.750 -7.010 8.387 1.00 91.56 107 GLN A C 1
ATOM 841 O O . GLN A 1 107 ? 10.164 -6.563 7.320 1.00 91.56 107 GLN A O 1
ATOM 846 N N . LEU A 1 108 ? 8.930 -6.308 9.173 1.00 93.00 108 LEU A N 1
ATOM 847 C CA . LEU A 1 108 ? 8.461 -4.970 8.823 1.00 93.00 108 LEU A CA 1
ATOM 848 C C . LEU A 1 108 ? 9.634 -4.012 8.568 1.00 93.00 108 LEU A C 1
ATOM 850 O O . LEU A 1 108 ? 10.458 -3.766 9.462 1.00 93.00 108 LEU A O 1
ATOM 854 N N . SER A 1 109 ? 9.651 -3.408 7.379 1.00 93.00 109 SER A N 1
ATOM 855 C CA . SER A 1 109 ? 10.699 -2.486 6.949 1.00 93.00 109 SER A CA 1
ATOM 856 C C . SER A 1 109 ? 10.977 -1.410 8.001 1.00 93.00 109 SER A C 1
ATOM 858 O O . SER A 1 109 ? 10.073 -0.748 8.522 1.00 93.00 109 SER A O 1
ATOM 860 N N . SER A 1 110 ? 12.251 -1.237 8.359 1.00 90.75 110 SER A N 1
ATOM 861 C CA . SER A 1 110 ? 12.671 -0.276 9.388 1.00 90.75 110 SER A CA 1
ATOM 862 C C . SER A 1 110 ? 12.423 1.173 8.960 1.00 90.75 110 SER A C 1
ATOM 864 O O . SER A 1 110 ? 12.171 2.031 9.813 1.00 90.75 110 SER A O 1
ATOM 866 N N . THR A 1 111 ? 12.418 1.430 7.650 1.00 91.88 111 THR A N 1
ATOM 867 C CA . THR A 1 111 ? 12.262 2.751 7.032 1.00 91.88 111 THR A CA 1
ATOM 868 C C . THR A 1 111 ? 10.819 3.130 6.726 1.00 91.88 111 THR A C 1
ATOM 870 O O . THR A 1 111 ? 10.570 4.317 6.525 1.00 91.88 111 THR A O 1
ATOM 873 N N . LEU A 1 112 ? 9.883 2.172 6.732 1.00 92.25 112 LEU A N 1
ATOM 874 C CA . LEU A 1 112 ? 8.487 2.420 6.374 1.00 92.25 112 LEU A CA 1
ATOM 875 C C . LEU A 1 112 ? 7.835 3.364 7.388 1.00 92.25 112 LEU A C 1
ATOM 877 O O . LEU A 1 112 ? 7.718 3.049 8.578 1.00 92.25 112 LEU A O 1
ATOM 881 N N . THR A 1 113 ? 7.440 4.539 6.911 1.00 88.56 113 THR A N 1
ATOM 882 C CA . THR A 1 113 ? 6.797 5.581 7.706 1.00 88.56 113 THR A CA 1
ATOM 883 C C . THR A 1 113 ? 5.309 5.663 7.436 1.00 88.56 113 THR A C 1
ATOM 885 O O . THR A 1 113 ? 4.561 5.805 8.395 1.00 88.56 113 THR A O 1
ATOM 888 N N . SER A 1 114 ? 4.874 5.536 6.185 1.00 90.31 114 SER A N 1
ATOM 889 C CA . SER A 1 114 ? 3.487 5.819 5.811 1.00 90.31 114 SER A CA 1
ATOM 890 C C . SER A 1 114 ? 2.876 4.662 5.033 1.00 90.31 114 SER A C 1
ATOM 892 O O . SER A 1 114 ? 3.490 4.155 4.093 1.00 90.31 114 SER A O 1
ATOM 894 N N . ILE A 1 115 ? 1.657 4.271 5.394 1.00 95.38 115 ILE A N 1
ATOM 895 C CA . ILE A 1 115 ? 0.856 3.300 4.643 1.00 95.38 115 ILE A CA 1
ATOM 896 C C . ILE A 1 115 ? -0.479 3.957 4.299 1.00 95.38 115 ILE A C 1
ATOM 898 O O . ILE A 1 115 ? -1.202 4.367 5.201 1.00 95.38 115 ILE A O 1
ATOM 902 N N . TYR A 1 116 ? -0.808 4.032 3.016 1.00 96.38 116 TYR A N 1
ATOM 903 C CA . TYR A 1 116 ? -2.049 4.612 2.507 1.00 96.38 116 TYR A CA 1
ATOM 904 C C . TYR A 1 116 ? -2.971 3.484 2.043 1.00 96.38 116 TYR A C 1
ATOM 906 O O . TYR A 1 116 ? -2.642 2.754 1.106 1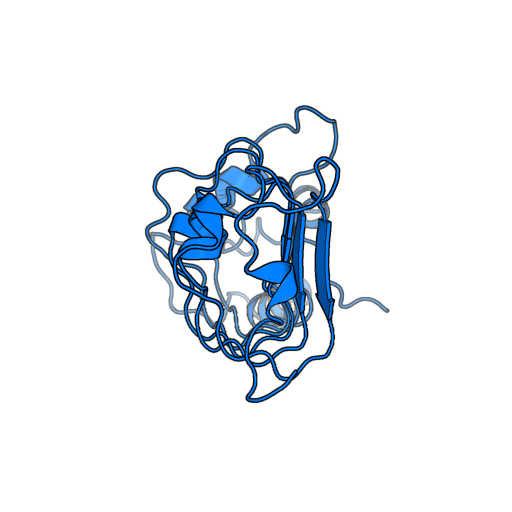.00 96.38 116 TYR A O 1
ATOM 914 N N . VAL A 1 117 ? -4.093 3.303 2.737 1.00 97.62 117 VAL A N 1
ATOM 915 C CA . VAL A 1 117 ? -5.125 2.279 2.489 1.00 97.62 117 VAL A CA 1
ATOM 916 C C . VAL A 1 117 ? -6.517 2.901 2.346 1.00 97.62 117 VAL A C 1
ATOM 918 O O . VAL A 1 117 ? -7.533 2.214 2.500 1.00 97.62 117 VAL A O 1
ATOM 921 N N . GLU A 1 118 ? -6.590 4.205 2.087 1.00 95.62 118 GLU A N 1
ATOM 922 C CA . GLU A 1 118 ? -7.847 4.925 1.925 1.00 95.62 118 GLU A CA 1
ATOM 923 C C . GLU A 1 118 ? -8.718 4.308 0.828 1.00 95.62 118 GLU A C 1
ATOM 925 O O . GLU A 1 118 ? -8.212 3.765 -0.148 1.00 95.62 118 GLU A O 1
ATOM 930 N N . GLY A 1 119 ? -10.039 4.352 1.001 1.00 96.06 119 GLY A N 1
ATOM 931 C CA . GLY A 1 119 ? -10.989 3.861 -0.006 1.00 96.06 119 GLY A CA 1
ATOM 932 C C . GLY A 1 119 ? -11.009 2.338 -0.206 1.00 96.06 119 GLY A C 1
ATOM 933 O O . GLY A 1 119 ? -11.714 1.842 -1.083 1.00 96.06 119 GLY A O 1
ATOM 934 N N . THR A 1 120 ? -10.276 1.574 0.608 1.00 98.25 120 THR A N 1
ATOM 935 C CA . THR A 1 120 ? -10.306 0.103 0.587 1.00 98.25 120 THR A CA 1
ATOM 936 C C . THR A 1 120 ? -11.433 -0.461 1.460 1.00 98.25 120 THR A C 1
ATOM 938 O O . THR A 1 120 ? -12.109 0.250 2.204 1.00 98.25 120 THR A O 1
ATOM 941 N N . SER A 1 121 ? -11.636 -1.780 1.418 1.00 97.81 121 SER A N 1
ATOM 942 C CA . SER A 1 121 ? -12.628 -2.473 2.257 1.00 97.81 121 SER A CA 1
ATOM 943 C C . SER A 1 121 ? -12.049 -3.006 3.575 1.00 97.81 121 SER A C 1
ATOM 945 O O . SER A 1 121 ? -12.631 -3.910 4.177 1.00 97.81 121 SER A O 1
ATOM 947 N N . ILE A 1 122 ? -10.907 -2.478 4.026 1.00 97.56 122 ILE A N 1
ATOM 948 C CA . ILE A 1 122 ? -10.269 -2.893 5.281 1.00 97.56 122 ILE A CA 1
ATOM 949 C C . ILE A 1 122 ? -11.183 -2.597 6.473 1.00 97.56 122 ILE A C 1
ATOM 951 O O . ILE A 1 122 ? -11.710 -1.494 6.618 1.00 97.56 122 ILE A O 1
ATOM 955 N N . SER A 1 123 ? -11.368 -3.602 7.331 1.00 96.75 123 SER A N 1
ATOM 956 C CA . SER A 1 123 ? -12.212 -3.533 8.538 1.00 96.75 123 SER A CA 1
ATOM 957 C C . SER A 1 123 ? -11.456 -3.801 9.842 1.00 96.75 123 SER A C 1
ATOM 959 O O . SER A 1 123 ? -11.997 -3.569 10.921 1.00 96.75 123 SER A O 1
ATOM 961 N N . TYR A 1 124 ? -10.207 -4.259 9.757 1.00 97.06 124 TYR A N 1
ATOM 962 C CA . TYR A 1 124 ? -9.352 -4.541 10.903 1.00 97.06 124 TYR A CA 1
ATOM 963 C C . TYR A 1 124 ? -7.873 -4.395 10.552 1.00 97.06 124 TYR A C 1
ATOM 965 O O . TYR A 1 124 ? -7.488 -4.426 9.383 1.00 97.06 124 TYR A O 1
ATOM 973 N N . PHE A 1 125 ? -7.044 -4.298 11.589 1.00 96.56 125 PHE A N 1
ATOM 974 C CA . PHE A 1 125 ? -5.591 -4.285 11.478 1.00 96.56 125 PHE A CA 1
ATOM 975 C C . PHE A 1 125 ? -4.969 -5.384 12.342 1.00 96.56 125 PHE A C 1
ATOM 977 O O . PHE A 1 125 ? -5.409 -5.626 13.467 1.00 96.56 125 PHE A O 1
ATOM 984 N N . TRP A 1 126 ? -3.934 -6.038 11.816 1.00 97.25 126 TRP A N 1
ATOM 985 C CA . TRP A 1 126 ? -3.164 -7.069 12.519 1.00 97.25 126 TRP A CA 1
ATOM 986 C C . TRP A 1 126 ? -2.140 -6.464 13.483 1.00 97.25 126 TRP A C 1
ATOM 988 O O . TRP A 1 126 ? -1.721 -5.320 13.313 1.00 97.25 126 TRP A O 1
ATOM 998 N N . SER A 1 127 ? -1.702 -7.240 14.471 1.00 94.75 127 SER A N 1
ATOM 999 C CA . SER A 1 127 ? -0.784 -6.821 15.541 1.00 94.75 127 SER A CA 1
ATOM 1000 C C . SER A 1 127 ? 0.521 -6.189 15.056 1.00 94.75 127 SER A C 1
ATOM 1002 O O . SER A 1 127 ? 0.996 -5.235 15.668 1.00 94.75 127 SER A O 1
ATOM 1004 N N . TRP A 1 128 ? 1.070 -6.623 13.917 1.00 94.25 128 TRP A N 1
ATOM 1005 C CA . TRP A 1 128 ? 2.285 -6.017 13.359 1.00 94.25 128 TRP A CA 1
ATOM 1006 C C . TRP A 1 128 ? 2.120 -4.515 13.055 1.00 94.25 128 TRP A C 1
ATOM 1008 O O . TRP A 1 128 ? 3.094 -3.766 13.087 1.00 94.25 128 TRP A O 1
ATOM 1018 N N . THR A 1 129 ? 0.895 -4.030 12.818 1.00 92.50 129 THR A N 1
ATOM 1019 C CA . THR A 1 129 ? 0.637 -2.599 12.566 1.00 92.50 129 THR A CA 1
ATOM 1020 C C . THR A 1 129 ? 0.885 -1.720 13.795 1.00 92.50 129 THR A C 1
ATOM 1022 O O . THR A 1 129 ? 1.189 -0.537 13.645 1.00 92.50 129 THR A O 1
ATOM 1025 N N . ASP A 1 130 ? 0.871 -2.287 15.006 1.00 89.06 130 ASP A N 1
ATOM 1026 C CA . ASP A 1 130 ? 1.249 -1.565 16.225 1.00 89.06 130 ASP A CA 1
ATOM 1027 C C . ASP A 1 130 ? 2.712 -1.107 16.182 1.00 89.06 130 ASP A C 1
ATOM 1029 O O . ASP A 1 130 ? 3.058 -0.064 16.742 1.00 89.06 130 ASP A O 1
ATOM 1033 N N . GLU A 1 131 ? 3.572 -1.853 15.483 1.00 86.94 131 GLU A N 1
ATOM 1034 C CA . GLU A 1 131 ? 4.980 -1.511 15.312 1.00 86.94 131 GLU A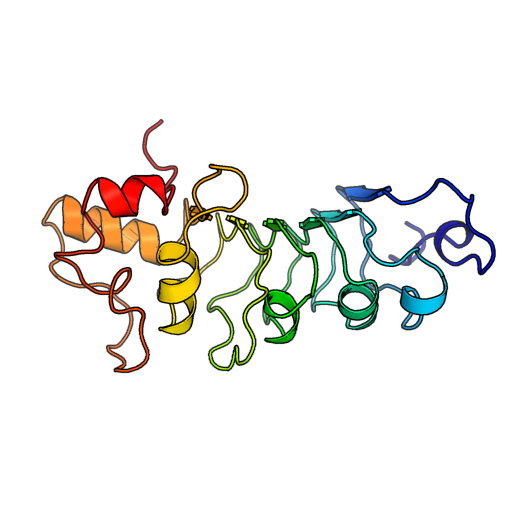 CA 1
ATOM 1035 C C . GLU A 1 131 ? 5.168 -0.261 14.436 1.00 86.94 131 GLU A C 1
ATOM 1037 O O . GLU A 1 131 ? 6.045 0.559 14.722 1.00 86.94 131 GLU A O 1
ATOM 1042 N N . ILE A 1 132 ? 4.309 -0.052 13.430 1.00 83.69 132 ILE A N 1
ATOM 1043 C CA . ILE A 1 132 ? 4.286 1.201 12.657 1.00 83.69 132 ILE A CA 1
ATOM 1044 C C . ILE A 1 132 ? 3.994 2.376 13.589 1.00 83.69 132 ILE A C 1
ATOM 1046 O O . ILE A 1 132 ? 4.697 3.379 13.544 1.00 83.69 132 ILE A O 1
ATOM 1050 N N . LEU A 1 133 ? 3.022 2.235 14.490 1.00 78.38 133 LEU A N 1
ATOM 1051 C CA . LEU A 1 133 ? 2.617 3.298 15.416 1.00 78.38 133 LEU A CA 1
ATOM 1052 C C . LEU A 1 133 ? 3.591 3.489 16.594 1.00 78.38 133 LEU A C 1
ATOM 1054 O O . LEU A 1 133 ? 3.515 4.486 17.308 1.00 78.38 133 LEU A O 1
ATOM 1058 N N . GLY A 1 134 ? 4.449 2.506 16.876 1.00 70.00 134 GLY A N 1
ATOM 1059 C CA . GLY A 1 134 ? 5.317 2.479 18.058 1.00 70.00 134 GLY A CA 1
ATOM 1060 C C . GLY A 1 134 ? 6.738 3.001 17.844 1.00 70.00 134 GLY A C 1
ATOM 1061 O O . GLY A 1 134 ? 7.435 3.258 18.824 1.00 70.00 134 GLY A O 1
ATOM 1062 N N . ARG A 1 135 ? 7.194 3.142 16.597 1.00 68.25 135 ARG A N 1
ATOM 1063 C CA . ARG A 1 135 ? 8.583 3.505 16.284 1.00 68.25 135 ARG A CA 1
ATOM 1064 C C . ARG A 1 135 ? 8.751 5.024 16.155 1.00 68.25 135 ARG A C 1
ATOM 1066 O O . ARG A 1 135 ? 8.132 5.649 15.293 1.00 68.25 135 ARG A O 1
ATOM 1073 N N . GLU A 1 136 ? 9.666 5.603 16.935 1.00 62.25 136 GLU A N 1
ATOM 1074 C CA . GLU A 1 136 ? 10.099 6.992 16.740 1.00 62.25 136 GLU A CA 1
ATOM 1075 C C . GLU A 1 136 ? 10.686 7.178 15.332 1.00 62.25 136 GLU A C 1
ATOM 1077 O O . GLU A 1 136 ? 11.420 6.337 14.800 1.00 62.25 136 GLU A O 1
ATOM 1082 N N . SER A 1 137 ? 10.319 8.280 14.687 1.00 56.94 137 SER A N 1
ATOM 1083 C CA . SER A 1 137 ? 10.789 8.583 13.343 1.00 56.94 137 SER A CA 1
ATOM 1084 C C . SER A 1 137 ? 12.189 9.163 13.378 1.00 56.94 137 SER A C 1
ATOM 1086 O O . SER A 1 137 ? 12.417 10.210 13.978 1.00 56.94 137 SER A O 1
ATOM 1088 N N . VAL A 1 138 ? 13.110 8.550 12.633 1.00 57.94 138 VAL A N 1
ATOM 1089 C CA . VAL A 1 138 ? 14.487 9.045 12.453 1.00 57.94 138 VAL A CA 1
ATOM 1090 C C . VAL A 1 138 ? 14.511 10.460 11.843 1.00 57.94 138 VAL A C 1
ATOM 1092 O O . VAL A 1 138 ? 15.504 11.173 11.956 1.00 57.94 138 VAL A O 1
ATOM 1095 N N . ARG A 1 139 ? 13.411 10.891 11.207 1.00 60.91 139 ARG A N 1
ATOM 1096 C CA . ARG A 1 139 ? 13.276 12.192 10.534 1.00 60.91 139 ARG A CA 1
ATOM 1097 C C . ARG A 1 139 ? 12.223 13.117 11.161 1.00 60.91 139 ARG A C 1
ATOM 1099 O O . ARG A 1 139 ? 11.827 14.076 10.508 1.00 60.91 139 ARG A O 1
ATOM 1106 N N . ASN A 1 140 ? 11.754 12.852 12.387 1.00 61.00 140 ASN A N 1
ATOM 1107 C CA . ASN A 1 140 ? 10.642 13.585 13.027 1.00 61.00 140 ASN A CA 1
ATOM 1108 C C . ASN A 1 140 ? 9.326 13.591 12.214 1.00 61.00 140 ASN A C 1
ATOM 1110 O O . ASN A 1 140 ? 8.466 14.438 12.440 1.00 61.00 140 ASN A O 1
ATOM 1114 N N . VAL A 1 141 ? 9.152 12.658 11.272 1.00 60.53 141 VAL A N 1
ATOM 1115 C CA . VAL A 1 141 ? 7.903 12.492 10.512 1.00 60.53 141 VAL A CA 1
ATOM 1116 C C . VAL A 1 141 ? 7.086 11.390 11.180 1.00 60.53 141 VAL A C 1
ATOM 1118 O O . VAL A 1 141 ? 7.560 10.254 11.178 1.00 60.53 141 VAL A O 1
ATOM 1121 N N . PRO A 1 142 ? 5.916 11.671 11.774 1.00 66.50 142 PRO A N 1
ATOM 1122 C CA . PRO A 1 142 ? 5.132 10.646 12.452 1.00 66.50 142 PRO A CA 1
ATOM 1123 C C . PRO A 1 142 ? 4.854 9.486 11.498 1.00 66.50 142 PRO A C 1
ATOM 1125 O O . PRO A 1 142 ? 4.434 9.697 10.363 1.00 66.50 142 PRO A O 1
ATOM 1128 N N . ARG A 1 143 ? 5.117 8.259 11.957 1.00 80.69 143 ARG A N 1
ATOM 1129 C CA . ARG A 1 143 ? 4.703 7.074 11.211 1.00 80.69 143 ARG A CA 1
ATOM 1130 C C . ARG A 1 143 ? 3.185 7.005 11.232 1.00 80.69 143 ARG A C 1
ATOM 1132 O O . ARG A 1 143 ? 2.603 7.234 12.292 1.00 80.69 143 ARG A O 1
ATOM 1139 N N . ALA A 1 144 ? 2.554 6.740 10.099 1.00 86.38 144 ALA A N 1
ATOM 1140 C CA . ALA A 1 144 ? 1.113 6.823 9.996 1.00 86.38 144 ALA A CA 1
ATOM 1141 C C . ALA A 1 144 ? 0.502 5.782 9.062 1.00 86.38 144 ALA A C 1
ATOM 1143 O O . ALA A 1 144 ? 1.093 5.369 8.065 1.00 86.38 144 ALA A O 1
ATOM 1144 N N . ILE A 1 145 ? -0.723 5.394 9.394 1.00 91.69 145 ILE A N 1
ATOM 1145 C CA . ILE A 1 145 ? -1.616 4.659 8.509 1.00 91.69 145 ILE A CA 1
ATOM 1146 C C . ILE A 1 145 ? -2.727 5.631 8.109 1.00 91.69 145 ILE A C 1
ATOM 1148 O O . ILE A 1 145 ? -3.394 6.226 8.952 1.00 91.69 145 ILE A O 1
ATOM 1152 N N . TYR A 1 146 ? -2.920 5.830 6.818 1.00 91.75 146 TYR A N 1
ATOM 1153 C CA . TYR A 1 146 ? -3.993 6.649 6.283 1.00 91.75 146 TYR A CA 1
ATOM 1154 C C . TYR A 1 146 ? -5.096 5.70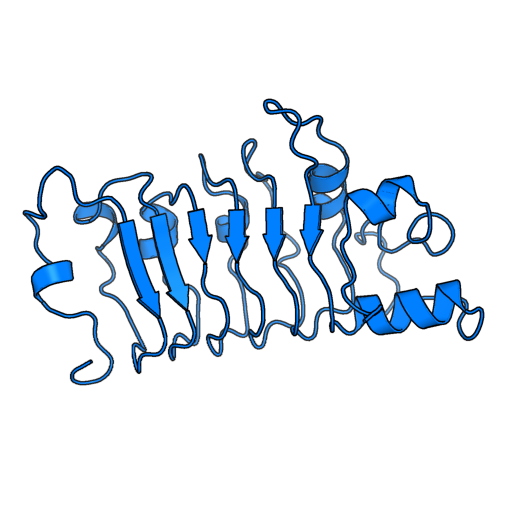1 5.830 1.00 91.75 146 TYR A C 1
ATOM 1156 O O . TYR A 1 146 ? -4.887 4.856 4.968 1.00 91.75 146 TYR A O 1
ATOM 1164 N N . ALA A 1 147 ? -6.254 5.771 6.485 1.00 93.75 147 ALA A N 1
ATOM 1165 C CA . ALA A 1 147 ? -7.312 4.769 6.330 1.00 93.75 147 ALA A CA 1
ATOM 1166 C C . ALA A 1 147 ? -8.691 5.390 6.083 1.00 93.75 147 ALA A C 1
ATOM 1168 O O . ALA A 1 147 ? -9.714 4.740 6.300 1.00 93.75 147 ALA A O 1
ATOM 1169 N N . GLY A 1 148 ? -8.748 6.656 5.661 1.00 91.25 148 GLY A N 1
ATOM 1170 C CA . GLY A 1 148 ? -9.997 7.339 5.320 1.00 91.25 148 GLY A CA 1
ATOM 1171 C C . GLY A 1 148 ? -10.888 6.507 4.388 1.00 91.25 148 GLY A C 1
ATOM 1172 O O . GLY A 1 148 ? -10.402 5.776 3.531 1.00 91.25 148 GLY A O 1
ATOM 1173 N N . ASN A 1 149 ? -12.206 6.602 4.561 1.00 93.19 149 ASN A N 1
ATOM 1174 C CA . ASN A 1 149 ? -13.192 5.880 3.743 1.00 93.19 149 ASN A CA 1
ATOM 1175 C C . ASN A 1 149 ? -13.085 4.338 3.759 1.00 93.19 149 ASN A C 1
ATOM 1177 O O . ASN A 1 149 ? -13.596 3.685 2.854 1.00 93.19 149 ASN A O 1
ATOM 1181 N N . THR A 1 150 ? -12.462 3.745 4.782 1.00 96.00 150 THR A N 1
ATOM 1182 C CA . THR A 1 150 ? -12.478 2.289 5.009 1.00 96.00 150 THR A CA 1
ATOM 1183 C C . THR A 1 150 ? -13.644 1.856 5.904 1.00 96.00 150 THR A C 1
ATOM 1185 O O . THR A 1 150 ? -14.239 2.670 6.618 1.00 96.00 150 THR A O 1
ATOM 1188 N N . VAL A 1 151 ? -13.951 0.552 5.924 1.00 96.62 151 VAL A N 1
ATOM 1189 C CA . VAL A 1 151 ? -14.938 -0.025 6.861 1.00 96.62 151 VAL A CA 1
ATOM 1190 C C . VAL A 1 151 ? -14.495 0.195 8.308 1.00 96.62 151 VAL A C 1
ATOM 1192 O O . VAL A 1 151 ? -15.310 0.579 9.146 1.00 96.62 151 VAL A O 1
ATOM 1195 N N . TYR A 1 152 ? -13.198 0.028 8.582 1.00 95.56 152 TYR A N 1
ATOM 1196 C CA . TYR A 1 152 ? -12.599 0.299 9.886 1.00 95.56 152 TYR A CA 1
ATOM 1197 C C . TYR A 1 152 ? -12.903 1.729 10.355 1.00 95.56 152 TYR A C 1
ATOM 1199 O O . TYR A 1 152 ? -13.362 1.921 11.479 1.00 95.56 152 TYR A O 1
ATOM 1207 N N . CYS A 1 153 ? -12.706 2.735 9.496 1.00 92.81 153 CYS A N 1
ATOM 1208 C CA . CYS A 1 153 ? -12.958 4.130 9.863 1.00 92.81 153 CYS A CA 1
ATOM 1209 C C . CYS A 1 153 ? -14.440 4.421 10.095 1.00 92.81 153 CYS A C 1
ATOM 1211 O O . CYS A 1 153 ? -14.770 5.169 11.014 1.00 92.81 153 CYS A O 1
ATOM 1213 N N . GLY A 1 154 ? -15.333 3.793 9.325 1.00 93.06 154 GLY A N 1
ATOM 1214 C CA . GLY A 1 154 ? -16.772 3.879 9.578 1.00 93.06 154 GLY A CA 1
ATOM 1215 C C . GLY A 1 154 ? -17.179 3.261 10.921 1.00 93.06 154 GLY A C 1
ATOM 1216 O O . GLY A 1 154 ? -18.078 3.765 11.593 1.00 93.06 154 GLY A O 1
ATOM 1217 N N . ASP A 1 155 ? -16.520 2.186 11.349 1.00 94.44 155 ASP A N 1
ATOM 1218 C CA . ASP A 1 155 ? -16.745 1.599 12.671 1.00 94.44 155 ASP A CA 1
ATOM 1219 C C . ASP A 1 155 ? -16.133 2.436 13.796 1.00 94.44 155 ASP A C 1
ATOM 1221 O O . ASP A 1 155 ? -16.779 2.637 14.827 1.00 94.44 155 ASP A O 1
ATOM 1225 N N . LEU A 1 156 ? -14.935 2.984 13.583 1.00 92.19 156 LEU A N 1
ATOM 1226 C CA . LEU A 1 156 ? -14.290 3.892 14.525 1.00 92.19 156 LEU A CA 1
ATOM 1227 C C . LEU A 1 156 ? -15.154 5.134 14.768 1.00 92.19 156 LEU A C 1
ATOM 1229 O O . LEU A 1 156 ? -15.379 5.508 15.916 1.00 92.19 156 LEU A O 1
ATOM 1233 N N . GLU A 1 157 ? -15.717 5.732 13.718 1.00 90.38 157 GLU A N 1
ATOM 1234 C CA . GLU A 1 157 ? -16.641 6.861 13.848 1.00 90.38 157 GLU A CA 1
ATOM 1235 C C . GLU A 1 157 ? -17.868 6.497 14.698 1.00 90.38 157 GLU A C 1
ATOM 1237 O O . GLU A 1 157 ? -18.261 7.253 15.594 1.00 90.38 157 GLU A O 1
ATOM 1242 N N . LYS A 1 158 ? -18.457 5.312 14.491 1.00 92.12 158 LYS A N 1
ATOM 1243 C CA . LYS A 1 158 ? -19.588 4.849 15.311 1.00 92.12 158 LYS A CA 1
ATOM 1244 C C . LYS A 1 158 ? -19.202 4.666 16.777 1.00 92.12 158 LYS A C 1
ATOM 1246 O O . LYS A 1 158 ? -19.984 5.016 17.662 1.00 92.12 158 LYS A O 1
ATOM 1251 N N . ILE A 1 159 ? -18.007 4.143 17.042 1.00 91.12 159 ILE A N 1
ATOM 1252 C CA . ILE A 1 159 ? -17.460 3.998 18.397 1.00 91.12 159 ILE A CA 1
ATOM 1253 C C . ILE A 1 159 ? -17.289 5.376 19.052 1.00 91.12 159 ILE A C 1
ATOM 1255 O O . ILE A 1 159 ? -17.782 5.602 20.160 1.00 91.12 159 ILE A O 1
ATOM 1259 N N . LEU A 1 160 ? -16.657 6.323 18.355 1.00 87.31 160 LEU A N 1
ATOM 1260 C CA . LEU A 1 160 ? -16.392 7.676 18.855 1.00 87.31 160 LEU A CA 1
ATOM 1261 C C . LEU A 1 160 ? -17.682 8.461 19.129 1.00 87.31 160 LEU A C 1
ATOM 1263 O O . LEU A 1 160 ? -17.801 9.151 20.143 1.00 87.31 160 LEU A O 1
ATOM 1267 N N . THR A 1 161 ? -18.681 8.305 18.260 1.00 89.88 161 THR A N 1
ATOM 1268 C CA . THR A 1 161 ? -20.013 8.914 18.409 1.00 89.88 161 THR A CA 1
ATOM 1269 C C . THR A 1 161 ? -20.927 8.152 19.373 1.00 89.88 161 THR A C 1
ATOM 1271 O O . THR A 1 161 ? -22.060 8.576 19.606 1.00 89.88 161 THR A O 1
ATOM 1274 N N . LYS A 1 162 ? -20.442 7.056 19.976 1.00 91.56 162 LYS A N 1
ATOM 1275 C CA . LYS A 1 162 ? -21.176 6.190 20.915 1.00 91.56 162 LYS A CA 1
ATOM 1276 C C . LYS A 1 162 ? -22.423 5.531 20.309 1.00 91.56 162 LYS A C 1
ATOM 1278 O O . LYS A 1 162 ? -23.341 5.163 21.041 1.00 91.56 162 LYS A O 1
ATOM 1283 N N . SER A 1 163 ? -22.459 5.374 18.986 1.00 94.00 163 SER A N 1
ATOM 1284 C CA . SER A 1 163 ? -23.493 4.618 18.266 1.00 94.00 163 SER A CA 1
ATOM 1285 C C . SER A 1 163 ? -23.154 3.126 18.115 1.00 94.00 163 SER A C 1
ATOM 1287 O O . SER A 1 163 ? -24.045 2.324 17.842 1.00 94.00 163 SER A O 1
ATOM 1289 N N . ALA A 1 164 ? -21.899 2.740 18.371 1.00 93.50 164 ALA A N 1
ATOM 1290 C CA . ALA A 1 164 ? -21.443 1.363 18.566 1.00 93.50 164 ALA A CA 1
ATOM 1291 C C . ALA A 1 164 ? -20.463 1.285 19.753 1.00 93.50 164 ALA A C 1
ATOM 1293 O O . ALA A 1 164 ? -19.933 2.302 20.196 1.00 93.50 164 ALA A O 1
ATOM 1294 N N . ASN A 1 165 ? -20.224 0.082 20.283 1.00 91.94 165 ASN A N 1
ATOM 1295 C CA . ASN A 1 165 ? -19.262 -0.165 21.369 1.00 91.94 165 ASN A CA 1
ATOM 1296 C C . ASN A 1 165 ? -18.075 -1.052 20.953 1.00 91.94 165 ASN A C 1
ATOM 1298 O O . ASN A 1 165 ? -17.172 -1.271 21.759 1.00 91.94 165 ASN A O 1
ATOM 1302 N N . SER A 1 166 ? -18.071 -1.561 19.721 1.00 93.12 166 SER A N 1
ATOM 1303 C CA . SER A 1 166 ? -17.015 -2.401 19.163 1.00 93.12 166 SER A CA 1
ATOM 1304 C C . SER A 1 166 ? -16.945 -2.242 17.646 1.00 93.12 166 SER A C 1
ATOM 1306 O O . SER A 1 166 ? -17.910 -1.801 17.018 1.00 93.12 166 SER A O 1
ATOM 1308 N N . PHE A 1 167 ? -15.816 -2.646 17.065 1.00 95.31 167 PHE A N 1
ATOM 1309 C CA . PHE A 1 167 ? -15.675 -2.820 15.620 1.00 95.31 167 PHE A CA 1
ATOM 1310 C C . PHE A 1 167 ? -16.590 -3.949 15.120 1.00 95.31 167 PHE A C 1
ATOM 1312 O O . PHE A 1 167 ? -16.963 -4.837 15.893 1.00 95.31 167 PHE A O 1
ATOM 1319 N N . SER A 1 168 ? -16.959 -3.921 13.836 1.00 95.88 168 SER A N 1
ATOM 1320 C CA . SER A 1 168 ? -17.801 -4.956 13.216 1.00 95.88 168 SER A CA 1
ATOM 1321 C C . SER A 1 168 ? -17.034 -6.230 12.847 1.00 95.88 168 SER A C 1
ATOM 1323 O O . SER A 1 168 ? -17.652 -7.279 12.653 1.00 95.88 168 SER A O 1
ATOM 1325 N N . ALA A 1 169 ? -15.701 -6.159 12.775 1.00 95.62 169 ALA A N 1
ATOM 1326 C CA . ALA A 1 169 ? -14.836 -7.307 12.532 1.00 95.62 169 ALA A CA 1
ATOM 1327 C C . ALA A 1 169 ? -14.976 -8.373 13.635 1.00 95.62 169 ALA A C 1
ATOM 1329 O O . ALA A 1 169 ? -15.096 -8.062 14.821 1.00 95.62 169 ALA A O 1
ATOM 1330 N N . VAL A 1 170 ? -14.927 -9.653 13.247 1.00 94.50 170 VAL A N 1
ATOM 1331 C CA . VAL A 1 170 ? -14.959 -10.775 14.197 1.00 94.50 170 VAL A CA 1
ATOM 1332 C C . VAL A 1 170 ? -13.702 -10.732 15.058 1.00 94.50 170 VAL A C 1
ATOM 1334 O O . VAL A 1 170 ? -12.599 -10.732 14.523 1.00 94.50 170 VAL A O 1
ATOM 1337 N N . ALA A 1 171 ? -13.875 -10.712 16.381 1.00 92.06 171 ALA A N 1
ATOM 1338 C CA . ALA A 1 171 ? -12.771 -10.620 17.330 1.00 92.06 171 ALA A CA 1
ATOM 1339 C C . ALA A 1 171 ? -11.700 -11.695 17.079 1.00 92.06 171 ALA A C 1
ATOM 1341 O O . ALA A 1 171 ? -12.010 -12.880 16.939 1.00 92.06 171 ALA A O 1
ATOM 1342 N N . ASN A 1 172 ? -10.441 -11.267 17.077 1.00 96.31 172 ASN A N 1
ATOM 1343 C CA . ASN A 1 172 ? -9.280 -12.115 16.862 1.00 96.31 172 ASN A CA 1
ATOM 1344 C C . ASN A 1 172 ? -8.148 -11.662 17.807 1.00 96.31 172 ASN A C 1
ATOM 1346 O O . ASN A 1 172 ? -7.916 -10.455 17.914 1.00 96.31 172 ASN A O 1
ATOM 1350 N N . PRO A 1 173 ? -7.471 -12.584 18.519 1.00 95.25 173 PRO A N 1
ATOM 1351 C CA . PRO A 1 173 ? -6.386 -12.234 19.439 1.00 95.25 173 PRO A CA 1
ATOM 1352 C C . PRO A 1 173 ? -5.164 -11.601 18.759 1.00 95.25 173 PRO A C 1
ATOM 1354 O O . PRO A 1 173 ? -4.424 -10.886 19.427 1.00 95.25 173 PRO A O 1
ATOM 1357 N N . ASP A 1 174 ? -4.970 -11.828 17.458 1.00 96.25 174 ASP A N 1
ATOM 1358 C CA . ASP A 1 174 ? -3.814 -11.336 16.701 1.00 96.25 174 ASP A CA 1
ATOM 1359 C C . ASP A 1 174 ? -4.052 -9.946 16.086 1.00 96.25 174 ASP A C 1
ATOM 1361 O O . ASP A 1 174 ? -3.225 -9.432 15.328 1.00 96.25 174 ASP A O 1
ATOM 1365 N N . PHE A 1 175 ? -5.188 -9.317 16.395 1.00 96.69 175 PHE A N 1
ATOM 1366 C CA . PHE A 1 175 ? -5.474 -7.937 16.020 1.00 96.69 175 PHE A CA 1
ATOM 1367 C C . PHE A 1 175 ? -4.585 -6.928 16.756 1.00 96.69 175 PHE A C 1
ATOM 1369 O O . PHE A 1 175 ? -4.106 -7.171 17.861 1.00 96.69 175 PHE A O 1
ATOM 1376 N N . SER A 1 176 ? -4.398 -5.765 16.131 1.00 94.00 176 SER A N 1
ATOM 1377 C CA . SER A 1 176 ? -3.700 -4.616 16.713 1.00 94.00 176 SER A CA 1
ATOM 1378 C C . SER A 1 176 ? -4.307 -4.232 18.058 1.00 94.00 176 SER A C 1
ATOM 1380 O O . SER A 1 176 ? -5.499 -3.932 18.154 1.00 94.00 176 SER A O 1
ATOM 1382 N N . SER A 1 177 ? -3.476 -4.197 19.100 1.00 91.56 177 SER A N 1
ATOM 1383 C CA . SER A 1 177 ? -3.932 -3.843 20.443 1.00 91.56 177 SER A CA 1
ATOM 1384 C C . SER A 1 177 ? -4.257 -2.357 20.565 1.00 91.56 177 SER A C 1
ATOM 1386 O O . SER A 1 177 ? -4.953 -1.977 21.500 1.00 91.56 177 SER A O 1
ATOM 1388 N N . ARG A 1 178 ? -3.756 -1.527 19.638 1.00 88.38 178 ARG A N 1
ATOM 1389 C CA . ARG A 1 178 ? -3.993 -0.078 19.604 1.00 88.38 178 ARG A CA 1
ATOM 1390 C C . ARG A 1 178 ? -5.177 0.292 18.715 1.00 88.38 178 ARG A C 1
ATOM 1392 O O . ARG A 1 178 ? -6.057 1.031 19.141 1.00 88.38 178 ARG A O 1
ATOM 1399 N N . LEU A 1 179 ? -5.207 -0.224 17.484 1.00 91.00 179 LEU A N 1
ATOM 1400 C CA . LEU A 1 179 ? -6.216 0.112 16.475 1.00 91.00 179 LEU A CA 1
ATOM 1401 C C . LEU A 1 179 ? -7.516 -0.666 16.686 1.00 91.00 179 LEU A C 1
ATOM 1403 O O . LEU A 1 179 ? -8.590 -0.116 16.492 1.00 91.00 179 LEU A O 1
ATOM 1407 N N . MET A 1 180 ? -7.458 -1.920 17.146 1.00 93.75 180 MET A N 1
ATOM 1408 C CA . MET A 1 180 ? -8.662 -2.742 17.349 1.00 93.75 180 MET A CA 1
ATOM 1409 C C . MET A 1 180 ? -9.196 -2.696 18.787 1.00 93.75 180 MET A C 1
ATOM 1411 O O . MET A 1 180 ? -10.040 -3.510 19.166 1.00 93.75 180 MET A O 1
ATOM 1415 N N . ASN A 1 181 ? -8.751 -1.721 19.586 1.00 89.94 181 ASN A N 1
ATOM 1416 C CA . ASN A 1 181 ? -9.184 -1.518 20.966 1.00 89.94 181 ASN A CA 1
ATOM 1417 C C . ASN A 1 181 ? -9.964 -0.192 21.108 1.00 89.94 181 ASN A C 1
ATOM 1419 O O . ASN A 1 181 ? -9.347 0.872 21.101 1.00 89.94 181 ASN A O 1
ATOM 1423 N N . PRO A 1 182 ? -11.306 -0.209 21.256 1.00 84.25 182 PRO A N 1
ATOM 1424 C CA . PRO A 1 182 ? -12.149 0.996 21.224 1.00 84.25 182 PRO A CA 1
ATOM 1425 C C . PRO A 1 182 ? -11.729 2.167 22.139 1.00 84.25 182 PRO A C 1
ATOM 1427 O O . PRO A 1 182 ? -11.778 3.308 21.682 1.00 84.25 182 PRO A O 1
ATOM 1430 N N . PRO A 1 183 ? -11.306 1.955 23.404 1.00 79.19 183 PRO A N 1
ATOM 1431 C CA . PRO A 1 183 ? -10.830 3.033 24.271 1.00 79.19 183 PRO A CA 1
ATOM 1432 C C . PRO A 1 183 ? -9.483 3.630 23.841 1.00 79.19 183 PRO A C 1
ATOM 1434 O O . PRO A 1 183 ? -9.204 4.775 24.186 1.00 79.19 183 PRO A O 1
ATOM 1437 N N . GLU A 1 184 ? -8.647 2.871 23.123 1.00 76.06 184 GLU A N 1
ATOM 1438 C CA . GLU A 1 184 ? -7.325 3.316 22.661 1.00 76.06 184 GLU A CA 1
ATOM 1439 C C . GLU A 1 184 ? -7.390 3.930 21.259 1.00 76.06 184 GLU A C 1
ATOM 1441 O O . GLU A 1 184 ? -6.820 4.995 21.032 1.00 76.06 184 GLU A O 1
ATOM 1446 N N . ALA A 1 185 ? -8.156 3.333 20.344 1.00 67.69 185 ALA A N 1
ATOM 1447 C CA . ALA A 1 185 ? -8.266 3.752 18.947 1.00 67.69 185 ALA A CA 1
ATOM 1448 C C . ALA A 1 185 ? -8.747 5.207 18.767 1.00 67.69 185 ALA A C 1
ATOM 1450 O O . ALA A 1 185 ? -8.486 5.822 17.737 1.00 67.69 185 ALA A O 1
ATOM 1451 N N . GLY A 1 186 ? -9.435 5.764 19.771 1.00 60.88 186 GLY A N 1
ATOM 1452 C CA . GLY A 1 186 ? -9.945 7.137 19.782 1.00 60.88 186 GLY A CA 1
ATOM 1453 C C . GLY A 1 186 ? -9.058 8.192 20.450 1.00 60.88 186 GLY A C 1
ATOM 1454 O O . GLY A 1 186 ? -9.495 9.333 20.599 1.00 60.88 186 GLY A O 1
ATOM 1455 N N . LEU A 1 187 ? -7.855 7.841 20.912 1.00 60.81 187 LEU A N 1
ATOM 1456 C CA . LEU A 1 187 ? -6.969 8.787 21.597 1.00 60.81 187 LEU A CA 1
ATOM 1457 C C . LEU A 1 187 ? -6.305 9.752 20.602 1.00 60.81 187 LEU A C 1
ATOM 1459 O O . LEU A 1 187 ? -5.791 9.326 19.569 1.00 60.81 187 LEU A O 1
ATOM 1463 N N . GLU A 1 188 ? -6.229 11.044 20.949 1.00 50.53 188 GLU A N 1
ATOM 1464 C CA . GLU A 1 188 ? -5.623 12.104 20.113 1.00 50.53 188 GLU A CA 1
ATOM 1465 C C . GLU A 1 188 ? -4.190 11.773 19.650 1.00 50.53 188 GLU A C 1
ATOM 1467 O O . GLU A 1 188 ? -3.796 12.128 18.542 1.00 50.53 188 GLU A O 1
ATOM 1472 N N . GLY A 1 189 ? -3.421 11.031 20.458 1.00 48.72 189 GLY A N 1
ATOM 1473 C CA . GLY A 1 189 ? -2.080 10.566 20.087 1.00 48.72 189 GLY A CA 1
ATOM 1474 C C . GLY A 1 189 ? -2.078 9.524 18.965 1.00 48.72 189 GLY A C 1
ATOM 1475 O O . GLY A 1 189 ? -1.203 9.560 18.111 1.00 48.72 189 GLY A O 1
ATOM 1476 N N . ILE A 1 190 ? -3.076 8.638 18.918 1.00 52.72 190 ILE A N 1
ATOM 1477 C CA . ILE A 1 190 ? -3.254 7.667 17.827 1.00 52.72 190 ILE A CA 1
ATOM 1478 C C . ILE A 1 190 ? -3.880 8.356 16.608 1.00 52.72 190 ILE A C 1
ATOM 1480 O O . ILE A 1 190 ? -3.474 8.067 15.490 1.00 52.72 190 ILE A O 1
ATOM 1484 N N . SER A 1 191 ? -4.756 9.349 16.804 1.00 51.22 191 SER A N 1
ATOM 1485 C CA . SER A 1 191 ? -5.316 10.177 15.722 1.00 51.22 191 SER A CA 1
ATOM 1486 C C . SER A 1 191 ? -4.262 10.970 14.932 1.00 51.22 191 SER A C 1
ATOM 1488 O O . SER A 1 191 ? -4.505 11.291 13.773 1.00 51.22 191 SER A O 1
ATOM 1490 N N . GLY A 1 192 ? -3.097 11.285 15.514 1.00 49.72 192 GLY A N 1
ATOM 1491 C CA . GLY A 1 192 ? -1.974 11.893 14.780 1.00 49.72 192 GLY A CA 1
ATOM 1492 C C . GLY A 1 192 ? -1.194 10.908 13.893 1.00 49.72 192 GLY A C 1
ATOM 1493 O O . GLY A 1 192 ? -0.475 11.327 12.983 1.00 49.72 192 GLY A O 1
ATOM 1494 N N . HIS A 1 193 ? -1.348 9.607 14.152 1.00 55.78 193 HIS A N 1
ATOM 1495 C CA . HIS A 1 193 ? -0.739 8.495 13.415 1.00 55.78 193 HIS A CA 1
ATOM 1496 C C . HIS A 1 193 ? -1.757 7.726 12.557 1.00 55.78 193 HIS A C 1
ATOM 1498 O O . HIS A 1 193 ? -1.378 6.915 11.720 1.00 55.78 193 HIS A O 1
ATOM 1504 N N . LEU A 1 194 ? -3.050 7.970 12.743 1.00 58.47 194 LEU A N 1
ATOM 1505 C CA . LEU A 1 194 ? -4.129 7.391 11.963 1.00 58.47 194 LEU A CA 1
ATOM 1506 C C . LEU A 1 194 ? -4.995 8.522 11.420 1.00 58.47 194 LEU A C 1
ATOM 1508 O O . LEU A 1 194 ? -5.844 9.067 12.125 1.00 58.47 194 LEU A O 1
ATOM 1512 N N . TRP A 1 195 ? -4.773 8.882 10.160 1.00 58.16 195 TRP A N 1
ATOM 1513 C CA . TRP A 1 195 ? -5.530 9.954 9.525 1.00 58.16 195 TRP A CA 1
ATOM 1514 C C . TRP A 1 195 ? -6.784 9.371 8.882 1.00 58.16 195 TRP A C 1
ATOM 1516 O O . TRP A 1 195 ? -6.749 8.707 7.842 1.00 58.16 195 TRP A O 1
ATOM 1526 N N . THR A 1 196 ? -7.914 9.617 9.534 1.00 52.81 196 THR A N 1
ATOM 1527 C CA . THR A 1 196 ? -9.243 9.275 9.039 1.00 52.81 196 THR A CA 1
ATOM 1528 C C . THR A 1 196 ? -9.821 10.525 8.382 1.00 52.81 196 THR A C 1
ATOM 1530 O O . THR A 1 196 ? -10.351 11.409 9.055 1.00 52.81 196 THR A O 1
ATOM 1533 N N . ALA A 1 197 ? -9.652 10.670 7.069 1.00 36.47 197 ALA A N 1
ATOM 1534 C CA . ALA A 1 197 ? -10.251 11.784 6.340 1.00 36.47 197 ALA A CA 1
ATOM 1535 C C . ALA A 1 197 ? -11.776 11.588 6.247 1.00 36.47 197 ALA A C 1
ATOM 1537 O O . ALA A 1 197 ? -12.277 11.055 5.263 1.00 36.47 197 ALA A O 1
ATOM 1538 N N . THR A 1 198 ? -12.505 12.000 7.287 1.00 34.78 198 THR A N 1
ATOM 1539 C CA . THR A 1 198 ? -13.978 12.099 7.273 1.00 34.78 198 THR A CA 1
ATOM 1540 C C . THR A 1 198 ? -14.510 13.392 7.906 1.00 34.78 198 THR A C 1
ATOM 1542 O O . THR A 1 198 ? -15.677 13.475 8.265 1.00 34.78 198 THR A O 1
ATOM 1545 N N . LEU A 1 199 ? -13.691 14.445 8.008 1.00 29.45 199 LEU A N 1
ATOM 1546 C CA . LEU A 1 199 ? -14.144 15.774 8.447 1.00 29.45 199 LEU A CA 1
ATOM 1547 C C . LEU A 1 199 ? -13.718 16.877 7.468 1.00 29.45 199 LEU A C 1
ATOM 1549 O O . LEU A 1 199 ? -12.923 17.742 7.826 1.00 29.45 199 LEU A O 1
ATOM 1553 N N . LEU A 1 200 ? -14.266 16.848 6.249 1.00 30.62 200 LEU A N 1
ATOM 1554 C CA . LEU A 1 200 ? -14.589 18.041 5.452 1.00 30.62 200 LEU A CA 1
ATOM 1555 C C . LEU A 1 200 ? -15.875 17.796 4.658 1.00 30.62 200 LEU A C 1
ATOM 1557 O O . LEU A 1 200 ? -15.954 16.742 3.990 1.00 30.62 200 LEU A O 1
#